Protein AF-A0A7S4LCL1-F1 (afdb_monomer_lite)

pLDDT: mean 90.49, std 12.44, range [43.03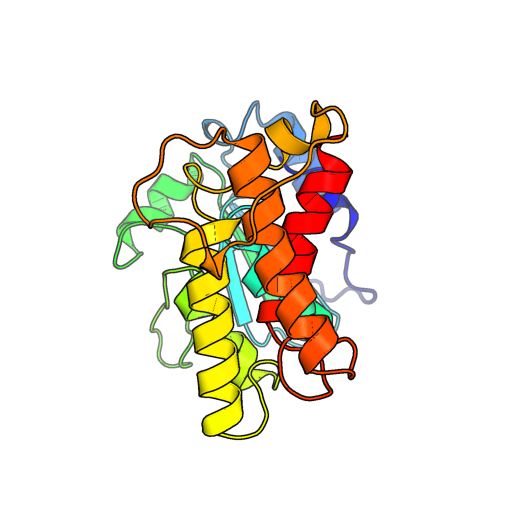, 98.81]

Sequence (231 aa):
FSRSLWSRMEPPAKRHRGNYRDPKEVQQELWAAGGLRECATRTTLKNGDGEPVFRLGYFPIRGLAELPRLVMEEAGCSYEYDVVGGKAFAEVKPTLQFGRLPVLYDYDGKGSDLVQSHAITRFIARKLGLAGQTPEEMAAVDMVYCQFQDTLQSSDQYSARTLKDASACDAPKFKEMRRVNDHSLEEKSLAALGCFEDLLARSGTGFLVGDSITYVDLALFNTLFELAEAA

Radius of gyration: 19.04 Å; chains: 1; bounding box: 51×48×50 Å

Secondary structure (DSSP, 8-state):
--HHHHHT-PPPSS---SSPPPHHHHHHHHHHSSSTTT---EEEEEESSS--SEEEEE-SSSGGGHHHHHHHHHTT--EEEEEE-TTTHHHHGGGSTTS-S-EEETTTSSS--EESHHHHHHHHHHHHT-S-SSHHHHHHHHHHHHHHHHTTT-TTT--HHHHHHPPP-----GGGS-SS----HHHHHHHHHHHHHHHHHHH-SSSSSTTS--HHHHHHHHHHHHHHHT-

Organism: NCBI:txid73025

Structure (mmCIF, N/CA/C/O backbone):
data_AF-A0A7S4LCL1-F1
#
_entry.id   AF-A0A7S4LCL1-F1
#
loop_
_atom_site.group_PDB
_atom_site.id
_atom_site.type_symbol
_atom_site.label_atom_id
_atom_site.label_alt_id
_atom_site.label_comp_id
_atom_site.label_asym_id
_atom_site.label_entity_id
_atom_site.label_seq_id
_atom_site.pdbx_PDB_ins_code
_atom_site.Cartn_x
_atom_site.Cartn_y
_atom_site.Cartn_z
_atom_site.occupancy
_atom_site.B_iso_or_equiv
_atom_site.auth_seq_id
_atom_site.auth_comp_id
_atom_site.auth_asym_id
_atom_site.auth_atom_id
_atom_site.pdbx_PDB_model_num
ATOM 1 N N . PHE A 1 1 ? -5.663 11.905 -10.345 1.00 61.75 1 PHE A N 1
ATOM 2 C CA . PHE A 1 1 ? -6.427 11.231 -9.272 1.00 61.75 1 PHE A CA 1
ATOM 3 C C . PHE A 1 1 ? -6.855 9.855 -9.764 1.00 61.75 1 PHE A C 1
ATOM 5 O O . PHE A 1 1 ? -7.144 9.735 -10.950 1.00 61.75 1 PHE A O 1
ATOM 12 N N . SER A 1 2 ? -6.836 8.822 -8.917 1.00 53.94 2 SER A N 1
ATOM 13 C CA . SER A 1 2 ? -7.154 7.449 -9.355 1.00 53.94 2 SER A CA 1
ATOM 14 C C . SER A 1 2 ? -8.663 7.254 -9.524 1.00 53.94 2 SER A C 1
ATOM 16 O O . SER A 1 2 ? -9.387 7.349 -8.540 1.00 53.94 2 SER A O 1
ATOM 18 N N . ARG A 1 3 ? -9.157 6.980 -10.740 1.00 60.97 3 ARG A N 1
ATOM 19 C CA . ARG A 1 3 ? -10.604 6.800 -10.986 1.00 60.97 3 ARG A CA 1
ATOM 20 C C . ARG A 1 3 ? -11.193 5.623 -10.199 1.00 60.97 3 ARG A C 1
ATOM 22 O O . ARG A 1 3 ? -12.265 5.776 -9.621 1.00 60.97 3 ARG A O 1
ATOM 29 N N . SER A 1 4 ? -10.474 4.504 -10.123 1.00 59.50 4 SER A N 1
ATOM 30 C CA . SER A 1 4 ? -10.912 3.292 -9.422 1.00 59.50 4 SER A CA 1
ATOM 31 C C . SER A 1 4 ? -11.019 3.484 -7.907 1.00 59.50 4 SER A C 1
ATOM 33 O O . SER A 1 4 ? -11.987 3.009 -7.316 1.00 59.50 4 SER A O 1
ATOM 35 N N . LEU A 1 5 ? -10.122 4.272 -7.294 1.00 60.16 5 LEU A N 1
ATOM 36 C CA . LEU A 1 5 ? -10.208 4.626 -5.868 1.00 60.16 5 LEU A CA 1
ATOM 37 C C . LEU A 1 5 ? -11.534 5.329 -5.550 1.00 60.16 5 LEU A C 1
ATOM 39 O O . LEU A 1 5 ? -12.270 4.916 -4.662 1.00 60.16 5 LEU A O 1
ATOM 43 N N . TRP A 1 6 ? -11.859 6.371 -6.315 1.00 63.22 6 TRP A N 1
ATOM 44 C CA . TRP A 1 6 ? -13.032 7.202 -6.044 1.00 63.22 6 TRP A CA 1
ATOM 45 C C . TRP A 1 6 ? -14.355 6.543 -6.444 1.00 63.22 6 TRP A C 1
ATOM 47 O O . TRP A 1 6 ? -15.390 6.887 -5.892 1.00 63.22 6 TRP A O 1
ATOM 57 N N . SER A 1 7 ? -14.342 5.594 -7.384 1.00 58.16 7 SER A N 1
ATOM 58 C CA . SER A 1 7 ? -15.552 4.857 -7.778 1.00 58.16 7 SER A CA 1
ATOM 59 C C . SER A 1 7 ? -16.084 3.908 -6.700 1.00 58.16 7 SER A C 1
ATOM 61 O O . SER A 1 7 ? -17.257 3.559 -6.741 1.00 58.16 7 SER A O 1
ATOM 63 N N . ARG A 1 8 ? -15.227 3.498 -5.754 1.00 60.38 8 ARG A N 1
ATOM 64 C CA . ARG A 1 8 ? -15.556 2.541 -4.686 1.00 60.38 8 ARG A CA 1
ATOM 65 C C . ARG A 1 8 ? -15.874 3.207 -3.347 1.00 60.38 8 ARG A C 1
ATOM 67 O O . ARG A 1 8 ? -16.290 2.523 -2.423 1.00 60.38 8 ARG A O 1
ATOM 74 N N . MET A 1 9 ? -15.672 4.521 -3.230 1.00 61.91 9 MET A N 1
ATOM 75 C CA . MET A 1 9 ? -16.068 5.268 -2.038 1.00 61.91 9 MET A CA 1
ATOM 76 C C . MET A 1 9 ? -17.572 5.544 -2.098 1.00 61.91 9 MET A C 1
ATOM 78 O O . MET A 1 9 ? -18.021 6.439 -2.817 1.00 61.91 9 MET A O 1
ATOM 82 N N . GLU A 1 10 ? -18.353 4.758 -1.362 1.00 51.38 10 GLU A N 1
ATOM 83 C CA . GLU A 1 10 ? -19.799 4.944 -1.252 1.00 51.38 10 GLU A CA 1
ATOM 84 C C . GLU A 1 10 ? -20.163 5.825 -0.046 1.00 51.38 10 GLU A C 1
ATOM 86 O O . GLU A 1 10 ? -19.508 5.759 0.997 1.00 51.38 10 GLU A O 1
ATOM 91 N N . PRO A 1 11 ? -21.201 6.677 -0.156 1.00 49.97 11 PRO A N 1
ATOM 92 C CA . PRO A 1 11 ? -21.729 7.382 1.003 1.00 49.97 11 PRO A CA 1
ATOM 93 C C . PRO A 1 11 ? -22.358 6.375 1.987 1.00 49.97 11 PRO A C 1
ATOM 95 O O . PRO A 1 11 ? -23.001 5.423 1.543 1.00 49.97 11 PRO A O 1
ATOM 98 N N . PRO A 1 12 ? -22.246 6.585 3.312 1.00 47.47 12 PRO A N 1
ATOM 99 C CA . PRO A 1 12 ? -22.829 5.674 4.297 1.00 47.47 12 PRO A CA 1
ATOM 100 C C . PRO A 1 12 ? -24.350 5.535 4.115 1.00 47.47 12 PRO A C 1
ATOM 102 O O . PRO A 1 12 ? -25.056 6.522 3.874 1.00 47.47 12 PRO A O 1
ATOM 105 N N . ALA A 1 13 ? -24.871 4.312 4.278 1.00 48.47 13 ALA A N 1
ATOM 106 C CA . ALA A 1 13 ? -26.264 3.955 3.965 1.00 48.47 13 ALA A CA 1
ATOM 107 C C . ALA A 1 13 ? -27.303 4.646 4.871 1.00 48.47 13 ALA A C 1
ATOM 109 O O . ALA A 1 13 ? -28.498 4.703 4.564 1.00 48.47 13 ALA A O 1
ATOM 110 N N . LYS A 1 14 ? -26.859 5.210 5.997 1.00 46.53 14 LYS A N 1
ATOM 111 C CA . LYS A 1 14 ? -27.665 6.031 6.904 1.00 46.53 14 LYS A CA 1
ATOM 112 C C . LYS A 1 14 ? -26.999 7.389 7.061 1.00 46.53 14 LYS A C 1
ATOM 114 O O . LYS A 1 14 ? -25.796 7.470 7.277 1.00 46.53 14 LYS A O 1
ATOM 119 N N . ARG A 1 15 ? -27.803 8.460 6.997 1.00 43.03 15 ARG A N 1
ATOM 120 C CA . ARG A 1 15 ? -27.408 9.853 7.278 1.00 43.03 15 ARG A CA 1
ATOM 121 C C . ARG A 1 15 ? -26.858 10.000 8.709 1.00 43.03 15 ARG A C 1
ATOM 123 O O . ARG A 1 15 ? -27.510 10.588 9.566 1.00 43.03 15 ARG A O 1
ATOM 130 N N . HIS A 1 16 ? -25.643 9.540 8.968 1.00 43.81 16 HIS A N 1
ATOM 131 C CA . HIS A 1 16 ? -24.813 10.083 10.030 1.00 43.81 16 HIS A CA 1
ATOM 132 C C . HIS A 1 16 ? -24.187 11.360 9.480 1.00 43.81 16 HIS A C 1
ATOM 134 O O . HIS A 1 16 ? -23.088 11.358 8.935 1.00 43.81 16 HIS A O 1
ATOM 140 N N . ARG A 1 17 ? -24.934 12.468 9.580 1.00 44.44 17 ARG A N 1
ATOM 141 C CA . ARG A 1 17 ? -24.386 13.817 9.392 1.00 44.44 17 ARG A CA 1
ATOM 142 C C . ARG A 1 17 ? -23.461 14.144 10.571 1.00 44.44 17 ARG A C 1
ATOM 144 O O . ARG A 1 17 ? -23.819 14.927 11.442 1.00 44.44 17 ARG A O 1
ATOM 151 N N . GLY A 1 18 ? -22.299 13.498 10.620 1.00 56.47 18 GLY A N 1
ATOM 152 C CA . GLY A 1 18 ? -21.104 14.131 11.175 1.00 56.47 18 GLY A CA 1
ATOM 153 C C . GLY A 1 18 ? -20.590 15.197 10.199 1.00 56.47 18 GLY A C 1
ATOM 154 O O . GLY A 1 18 ? -21.178 15.403 9.138 1.00 56.47 18 GLY A O 1
ATOM 155 N N . ASN A 1 19 ? -19.466 15.843 10.508 1.00 70.88 19 ASN A N 1
ATOM 156 C CA . ASN A 1 19 ? -18.810 16.823 9.624 1.00 70.88 19 ASN A CA 1
ATOM 157 C C . ASN A 1 19 ? -18.158 16.194 8.360 1.00 70.88 19 ASN A C 1
ATOM 159 O O . ASN A 1 19 ? -17.269 16.802 7.765 1.00 70.88 19 ASN A O 1
ATOM 163 N N . TYR A 1 20 ? -18.555 14.981 7.954 1.00 87.00 20 TYR A N 1
ATOM 164 C CA . TYR A 1 20 ? -18.006 14.282 6.788 1.00 87.00 20 TYR A CA 1
ATOM 165 C C . TYR A 1 20 ? -18.660 14.769 5.495 1.00 87.00 20 TYR A C 1
ATOM 167 O O . TYR A 1 20 ? -19.875 14.974 5.437 1.00 87.00 20 TYR A O 1
ATOM 175 N N . ARG A 1 21 ? -17.852 14.936 4.446 1.00 86.75 21 ARG A N 1
ATOM 176 C CA . ARG A 1 21 ? -18.326 15.344 3.116 1.00 86.75 21 ARG A CA 1
ATOM 177 C C . ARG A 1 21 ? -18.787 14.144 2.291 1.00 86.75 21 ARG A C 1
ATOM 179 O O . ARG A 1 21 ? -18.332 13.025 2.513 1.00 86.75 21 ARG A O 1
ATOM 186 N N . ASP A 1 22 ? -19.662 14.396 1.318 1.00 85.62 22 ASP A N 1
ATOM 187 C CA . ASP A 1 22 ? -20.067 13.388 0.335 1.00 85.62 22 ASP A CA 1
ATOM 188 C C . ASP A 1 22 ? -18.868 13.033 -0.574 1.00 85.62 22 ASP A C 1
ATOM 190 O O . ASP A 1 22 ? -18.301 13.934 -1.208 1.00 85.62 22 ASP A O 1
ATOM 194 N N . PRO A 1 23 ? -18.472 11.747 -0.684 1.00 87.50 23 PRO A N 1
ATOM 195 C CA . PRO A 1 23 ? -17.379 11.325 -1.558 1.00 87.50 23 PRO A CA 1
ATOM 196 C C . PRO A 1 23 ? -17.525 11.772 -3.020 1.00 87.50 23 PRO A C 1
ATOM 198 O O . PRO A 1 23 ? -16.517 12.064 -3.665 1.00 87.50 23 PRO A O 1
ATOM 201 N N . LYS A 1 24 ? -18.752 11.883 -3.550 1.00 86.69 24 LYS A N 1
ATOM 202 C CA . LYS A 1 24 ? -18.999 12.333 -4.933 1.00 86.69 24 LYS A CA 1
ATOM 203 C C . LYS A 1 24 ? -18.696 13.815 -5.119 1.00 86.69 24 LYS A C 1
ATOM 205 O O . LYS A 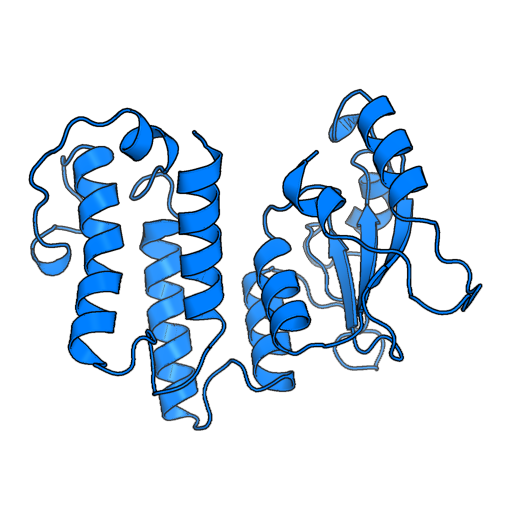1 24 ? -18.138 14.199 -6.145 1.00 86.69 24 LYS A O 1
ATOM 210 N N . GLU A 1 25 ? -19.021 14.645 -4.132 1.00 89.44 25 GLU A N 1
ATOM 211 C CA . GLU A 1 25 ? -18.678 16.072 -4.156 1.00 89.44 25 GLU A CA 1
ATOM 212 C C . GLU A 1 25 ? -17.161 16.263 -4.083 1.00 89.44 25 GLU A C 1
ATOM 214 O O . GLU A 1 25 ? -16.587 17.040 -4.849 1.00 89.44 25 GLU A O 1
ATOM 219 N N . VAL A 1 26 ? -16.495 15.509 -3.203 1.00 90.50 26 VAL A N 1
ATOM 220 C CA . VAL A 1 26 ? -15.032 15.540 -3.075 1.00 90.50 26 VAL A CA 1
ATOM 221 C C . VAL A 1 26 ? -14.373 15.064 -4.370 1.00 90.50 26 VAL A C 1
ATOM 223 O O . VAL A 1 26 ? -13.446 15.706 -4.854 1.00 90.50 26 VAL A O 1
ATOM 226 N N . GLN A 1 27 ? -14.879 14.003 -4.998 1.00 89.19 27 GLN A N 1
ATOM 227 C CA . GLN A 1 27 ? -14.388 13.517 -6.290 1.00 89.19 27 GLN A CA 1
ATOM 228 C C . GLN A 1 27 ? -14.464 14.592 -7.389 1.00 89.19 27 GLN A C 1
ATOM 230 O O . GLN A 1 27 ? -13.494 14.778 -8.129 1.00 89.19 27 GLN A O 1
ATOM 235 N N . GLN A 1 28 ? -15.588 15.306 -7.499 1.00 88.94 28 GLN A N 1
ATOM 236 C CA . GLN A 1 28 ? -15.756 16.385 -8.480 1.00 88.94 28 GLN A CA 1
ATOM 237 C C . GLN A 1 28 ? -14.770 17.532 -8.239 1.00 88.94 28 GLN A C 1
ATOM 239 O O . GLN A 1 28 ? -14.132 18.001 -9.184 1.00 88.94 28 GLN A O 1
ATOM 244 N N . GLU A 1 29 ? -14.599 17.945 -6.981 1.00 90.44 29 GLU A N 1
ATOM 245 C CA . GLU A 1 29 ? -13.627 18.972 -6.594 1.00 90.44 29 GLU A CA 1
ATOM 246 C C . GLU A 1 29 ? -12.201 18.561 -6.972 1.00 90.44 29 GLU A C 1
ATOM 248 O O . GLU A 1 29 ? -11.458 19.340 -7.571 1.00 90.44 29 GLU A O 1
ATOM 253 N N . LEU A 1 30 ? -11.837 17.309 -6.694 1.00 90.50 30 LEU A N 1
ATOM 254 C CA . LEU A 1 30 ? -10.528 16.777 -7.045 1.00 90.50 30 LEU A CA 1
ATOM 255 C C . LEU A 1 30 ? -10.320 16.769 -8.557 1.00 90.50 30 LEU A C 1
ATOM 257 O O . LEU A 1 30 ? -9.287 17.232 -9.027 1.00 90.50 30 LEU A O 1
ATOM 261 N N . TRP A 1 31 ? -11.288 16.318 -9.355 1.00 88.06 31 TRP A N 1
ATOM 262 C CA . TRP A 1 31 ? -11.156 16.359 -10.816 1.00 88.06 31 TRP A CA 1
ATOM 263 C C . TRP A 1 31 ? -11.046 17.775 -11.385 1.00 88.06 31 TRP A C 1
ATOM 265 O O . TRP A 1 31 ? -10.383 17.956 -12.406 1.00 88.06 31 TRP A O 1
ATOM 275 N N . ALA A 1 32 ? -11.613 18.773 -10.710 1.00 91.38 32 ALA A N 1
ATOM 276 C CA . ALA A 1 32 ? -11.469 20.177 -11.081 1.00 91.38 32 ALA A CA 1
ATOM 277 C C . ALA A 1 32 ? -10.126 20.801 -10.646 1.00 91.38 32 ALA A C 1
ATOM 279 O O . ALA A 1 32 ? -9.757 21.861 -11.146 1.00 91.38 32 ALA A O 1
ATOM 280 N N . ALA A 1 33 ? -9.366 20.159 -9.752 1.00 87.31 33 ALA A N 1
ATOM 281 C CA . ALA A 1 33 ? -8.210 20.759 -9.082 1.00 87.31 33 ALA A CA 1
ATOM 282 C C . ALA A 1 33 ? -6.960 20.980 -9.959 1.00 87.31 33 ALA A C 1
ATOM 284 O O . ALA A 1 33 ? -5.945 21.441 -9.448 1.00 87.31 33 ALA A O 1
ATOM 285 N N . GLY A 1 34 ? -6.982 20.642 -11.252 1.00 86.56 34 GLY A N 1
ATOM 286 C CA . GLY A 1 34 ? -5.847 20.840 -12.170 1.00 86.56 34 GLY A CA 1
ATOM 287 C C . GLY A 1 34 ? -4.648 19.903 -11.953 1.00 86.56 34 GLY A C 1
ATOM 288 O O . GLY A 1 34 ? -3.736 19.891 -12.773 1.00 86.56 34 GLY A O 1
ATOM 289 N N . GLY A 1 35 ? -4.655 19.083 -10.897 1.00 90.06 35 GLY A N 1
ATOM 290 C CA . GLY A 1 35 ? -3.589 18.135 -10.578 1.00 90.06 35 GLY A CA 1
ATOM 291 C C . GLY A 1 35 ? -3.409 17.937 -9.074 1.00 90.06 35 GLY A C 1
ATOM 292 O O . GLY A 1 35 ? -4.013 18.626 -8.253 1.00 90.06 35 GLY A O 1
ATOM 293 N N . LEU A 1 36 ? -2.579 16.961 -8.686 1.00 90.50 36 LEU A N 1
ATOM 294 C CA . LEU A 1 36 ? -2.320 16.687 -7.268 1.00 90.50 36 LEU A CA 1
ATOM 295 C C . LEU A 1 36 ? -1.611 17.862 -6.580 1.00 90.50 36 LEU A C 1
ATOM 297 O O . LEU A 1 36 ? -1.926 18.157 -5.430 1.00 90.50 36 LEU A O 1
ATOM 301 N N . ARG A 1 37 ? -0.663 18.520 -7.259 1.00 91.25 37 ARG A N 1
ATOM 302 C CA . ARG A 1 37 ? 0.152 19.602 -6.677 1.00 91.25 37 ARG A CA 1
ATOM 303 C C . ARG A 1 37 ? -0.675 20.863 -6.430 1.00 91.25 37 ARG A C 1
ATOM 305 O O . ARG A 1 37 ? -0.409 21.605 -5.492 1.00 91.25 37 ARG A O 1
ATOM 312 N N . GLU A 1 38 ? -1.685 21.079 -7.257 1.00 93.69 38 GLU A N 1
ATOM 313 C CA . GLU A 1 38 ? -2.547 22.254 -7.284 1.00 93.69 38 GLU A CA 1
ATOM 314 C C . GLU A 1 38 ? -3.744 22.113 -6.332 1.00 93.69 38 GLU A C 1
ATOM 316 O O . GLU A 1 38 ? -4.311 23.119 -5.896 1.00 93.69 38 GLU A O 1
ATOM 321 N N . CYS A 1 39 ? -4.078 20.871 -5.970 1.00 93.44 39 CYS A N 1
ATOM 322 C CA . CYS A 1 39 ? -5.188 20.495 -5.107 1.00 93.44 39 CYS A CA 1
ATOM 323 C C . CYS A 1 39 ? -5.072 21.078 -3.694 1.00 93.44 39 CYS A C 1
ATOM 325 O O . CYS A 1 39 ? -4.183 20.709 -2.924 1.00 93.44 39 CYS A O 1
ATOM 327 N N . ALA A 1 40 ? -6.016 21.951 -3.339 1.00 94.56 40 ALA A N 1
ATOM 328 C CA . ALA A 1 40 ? -6.154 22.533 -2.003 1.00 94.56 40 ALA A CA 1
ATOM 329 C C . ALA A 1 40 ? -7.119 21.764 -1.090 1.00 94.56 40 ALA A C 1
ATOM 331 O O . ALA A 1 40 ? -7.204 22.078 0.093 1.00 94.56 40 ALA A O 1
ATOM 332 N N . THR A 1 41 ? -7.826 20.762 -1.619 1.00 93.94 41 THR A N 1
ATOM 333 C CA . THR A 1 41 ? -8.798 19.966 -0.867 1.00 93.94 41 THR A CA 1
ATOM 334 C C . THR A 1 41 ? -8.162 19.355 0.376 1.00 93.94 41 THR A C 1
ATOM 336 O O . THR A 1 41 ? -7.151 18.658 0.282 1.00 93.94 41 THR A O 1
ATOM 339 N N . ARG A 1 42 ? -8.779 19.591 1.533 1.00 94.12 42 ARG A N 1
ATOM 340 C CA . ARG A 1 42 ? -8.498 18.889 2.785 1.00 94.12 42 ARG A CA 1
ATOM 341 C C . ARG A 1 42 ? -9.818 18.500 3.422 1.00 94.12 42 ARG A C 1
ATOM 343 O O . ARG A 1 42 ? -10.631 19.374 3.718 1.00 94.12 42 ARG A O 1
ATOM 350 N N . THR A 1 43 ? -10.072 17.208 3.579 1.00 94.75 43 THR A N 1
ATOM 351 C CA . THR A 1 43 ? -11.341 16.746 4.146 1.00 94.75 43 THR A CA 1
ATOM 352 C C . THR A 1 43 ? -11.258 15.314 4.641 1.00 94.75 43 THR A C 1
ATOM 354 O O . THR A 1 43 ? -10.511 14.512 4.092 1.00 94.75 43 THR A O 1
ATOM 357 N N . THR A 1 44 ? -12.072 14.989 5.639 1.00 94.06 44 THR A N 1
ATOM 358 C CA . THR A 1 44 ? -12.215 13.628 6.141 1.00 94.06 44 THR A CA 1
ATOM 359 C C . THR A 1 44 ? -13.445 12.971 5.526 1.00 94.06 44 THR A C 1
ATOM 361 O O . THR A 1 44 ? -14.552 13.514 5.582 1.00 94.06 44 THR A O 1
ATOM 364 N N . LEU A 1 45 ? -13.248 11.781 4.973 1.00 93.56 45 LEU A N 1
ATOM 365 C CA . LEU A 1 45 ? -14.305 10.876 4.537 1.00 93.56 45 LEU A CA 1
ATOM 366 C C . LEU A 1 45 ? -14.482 9.767 5.571 1.00 93.56 45 LEU A C 1
ATOM 368 O O . LEU A 1 45 ? -13.503 9.318 6.161 1.00 93.56 45 LEU A O 1
ATOM 372 N N . LYS A 1 46 ? -15.713 9.295 5.759 1.00 93.19 46 LYS A N 1
ATOM 373 C CA . LYS A 1 46 ? -15.997 8.075 6.520 1.00 93.19 46 LYS A CA 1
ATOM 374 C C . LYS A 1 46 ? -16.196 6.921 5.538 1.00 93.19 46 LYS A C 1
ATOM 376 O O . LYS A 1 46 ? -16.970 7.070 4.598 1.00 93.19 46 LYS A O 1
ATOM 381 N N . ASN A 1 47 ? -15.527 5.798 5.778 1.00 91.06 47 ASN A N 1
ATOM 382 C CA . ASN A 1 47 ? -15.694 4.553 5.030 1.00 91.06 47 ASN A CA 1
ATOM 383 C C . ASN A 1 47 ? -16.242 3.477 5.977 1.00 91.06 47 ASN A C 1
ATOM 385 O O . ASN A 1 47 ? -15.761 3.341 7.106 1.00 91.06 47 ASN A O 1
ATOM 389 N N . GLY A 1 48 ? -17.254 2.738 5.522 1.00 89.12 48 GLY A N 1
ATOM 390 C CA . GLY A 1 48 ? -18.004 1.778 6.335 1.00 89.12 48 GLY A CA 1
ATOM 391 C C . GLY A 1 48 ? -19.134 2.404 7.168 1.00 89.12 48 GLY A C 1
ATOM 392 O O . GLY A 1 48 ? -19.219 3.621 7.353 1.00 89.12 48 GLY A O 1
ATOM 393 N N . ASP A 1 49 ? -20.028 1.550 7.670 1.00 86.94 49 ASP A N 1
ATOM 394 C CA . ASP A 1 49 ? -21.237 1.974 8.390 1.00 86.94 49 ASP A CA 1
ATOM 395 C C . ASP A 1 49 ? -21.034 2.132 9.910 1.00 86.94 49 ASP A C 1
ATOM 397 O O . ASP A 1 49 ? -21.767 2.888 10.555 1.00 86.94 49 ASP A O 1
ATOM 401 N N . GLY A 1 50 ? -20.041 1.451 10.490 1.00 90.62 50 GLY A N 1
ATOM 402 C CA . GLY A 1 50 ? -19.757 1.433 11.930 1.00 90.62 50 GLY A CA 1
ATOM 403 C C . GLY A 1 50 ? -19.015 2.672 12.438 1.00 90.62 50 GLY A C 1
ATOM 404 O O . GLY A 1 50 ? -18.739 3.606 11.684 1.00 90.62 50 GLY A O 1
ATOM 405 N N . GLU A 1 51 ? -18.692 2.702 13.732 1.00 91.62 51 GLU A N 1
ATOM 406 C CA . GLU A 1 51 ? -17.810 3.740 14.280 1.00 91.62 51 GLU A CA 1
ATOM 407 C C . GLU A 1 51 ? -16.383 3.567 13.733 1.00 91.62 51 GLU A C 1
ATOM 409 O O . GLU A 1 51 ? -15.890 2.434 13.696 1.00 91.62 51 GLU A O 1
ATOM 414 N N . PRO A 1 52 ? -15.716 4.646 13.281 1.00 93.81 52 PRO A N 1
ATOM 415 C CA . PRO A 1 52 ? -14.358 4.547 12.765 1.00 93.81 52 PRO A CA 1
ATOM 416 C C . PRO A 1 52 ? -13.375 4.025 13.817 1.00 93.81 52 PRO A C 1
ATOM 418 O O . PRO A 1 52 ? -13.223 4.611 14.886 1.00 93.81 52 PRO A O 1
ATOM 421 N N . VAL A 1 53 ? -12.674 2.939 13.492 1.00 96.31 53 VAL A N 1
ATOM 422 C CA . VAL A 1 53 ? -11.623 2.351 14.342 1.00 96.31 53 VAL A CA 1
ATOM 423 C C . VAL A 1 53 ? -10.272 3.017 14.087 1.00 96.31 53 VAL A C 1
ATOM 425 O O . VAL A 1 53 ? -9.453 3.150 14.991 1.00 96.31 53 VAL A O 1
ATOM 428 N N . PHE A 1 54 ? -10.038 3.439 12.845 1.00 97.75 54 PHE A N 1
ATOM 429 C CA . PHE A 1 54 ? -8.784 4.029 12.390 1.00 97.75 54 PHE A CA 1
ATOM 430 C C . PHE A 1 54 ? -9.036 5.336 11.647 1.00 97.75 54 PHE A C 1
ATOM 432 O O . PHE A 1 54 ? -10.090 5.515 11.037 1.00 97.75 54 PHE A O 1
ATOM 439 N N . ARG A 1 55 ? -8.029 6.214 11.623 1.00 97.75 55 ARG A N 1
ATOM 440 C CA . ARG A 1 55 ? -7.995 7.388 10.748 1.00 97.75 55 ARG A CA 1
ATOM 441 C C . ARG A 1 55 ? -6.710 7.388 9.926 1.00 97.75 55 ARG A C 1
ATOM 443 O O . ARG A 1 55 ? -5.619 7.559 10.464 1.00 97.75 55 ARG A O 1
ATOM 450 N N . LEU A 1 56 ? -6.839 7.206 8.616 1.00 98.56 56 LEU A N 1
ATOM 451 C CA . LEU A 1 56 ? -5.732 7.114 7.664 1.00 98.56 56 LEU A CA 1
ATOM 452 C C . LEU A 1 56 ? -5.645 8.398 6.831 1.00 98.56 56 LEU A C 1
ATOM 454 O O . LEU A 1 56 ? -6.607 8.769 6.169 1.00 98.56 56 LEU A O 1
ATOM 458 N N . GLY A 1 57 ? -4.497 9.069 6.837 1.00 98.12 57 GLY A N 1
ATOM 459 C CA . GLY A 1 57 ? -4.236 10.260 6.031 1.00 98.12 57 GLY A CA 1
ATOM 460 C C . GLY A 1 57 ? -3.335 9.982 4.837 1.00 98.12 57 GLY A C 1
ATOM 461 O O . GLY A 1 57 ? -2.249 9.407 4.985 1.00 98.12 57 GLY A O 1
ATOM 462 N N . TYR A 1 58 ? -3.750 10.427 3.650 1.00 98.19 58 TYR A N 1
ATOM 463 C CA . TYR A 1 58 ? -2.928 10.355 2.441 1.00 98.19 58 TYR A CA 1
ATOM 464 C C . TYR A 1 58 ? -3.382 11.337 1.356 1.00 98.19 58 TYR A C 1
ATOM 466 O O . TYR A 1 58 ? -4.398 12.023 1.459 1.00 98.19 58 TYR A O 1
ATOM 474 N N . PHE A 1 59 ? -2.609 11.389 0.274 1.00 96.62 59 PHE A N 1
ATOM 475 C CA . PHE A 1 59 ? -2.999 12.083 -0.943 1.00 96.62 59 PHE A CA 1
ATOM 476 C C . PHE A 1 59 ? -4.258 11.450 -1.580 1.00 96.62 59 PHE A C 1
ATOM 478 O O . PHE A 1 59 ? -4.497 10.253 -1.415 1.00 96.62 59 PHE A O 1
ATOM 485 N N . PRO A 1 60 ? -5.036 12.203 -2.384 1.00 93.50 60 PRO A N 1
ATOM 486 C CA . PRO A 1 60 ? -6.187 11.708 -3.166 1.00 93.50 60 PRO A CA 1
ATOM 487 C C . PRO A 1 60 ? -5.810 10.787 -4.359 1.00 93.50 60 PRO A C 1
ATOM 489 O O . PRO A 1 60 ? -6.353 10.875 -5.468 1.00 93.50 60 PRO A O 1
ATOM 492 N N . ILE A 1 61 ? -4.845 9.895 -4.159 1.00 91.44 61 ILE A N 1
ATOM 493 C CA . ILE A 1 61 ? -4.372 8.869 -5.098 1.00 91.44 61 ILE A CA 1
ATOM 494 C C . ILE A 1 61 ? -4.307 7.525 -4.355 1.00 91.44 61 ILE A C 1
ATOM 496 O O . ILE A 1 61 ? -4.300 7.525 -3.132 1.00 91.44 61 ILE A O 1
ATOM 500 N N . ARG A 1 62 ? -4.224 6.397 -5.077 1.00 86.50 62 ARG A N 1
ATOM 501 C CA . ARG A 1 62 ? -4.029 5.066 -4.464 1.00 86.50 62 ARG A CA 1
ATOM 502 C C . ARG A 1 62 ? -2.695 5.007 -3.717 1.00 86.50 62 ARG A C 1
ATOM 504 O O . ARG A 1 62 ? -2.644 5.094 -2.494 1.00 86.50 62 ARG A O 1
ATOM 511 N N . GLY A 1 63 ? -1.605 4.981 -4.488 1.00 91.75 63 GLY A N 1
ATOM 512 C CA . GLY A 1 63 ? -0.236 5.065 -3.990 1.00 91.75 63 GLY A CA 1
ATOM 513 C C . GLY A 1 63 ? 0.019 4.169 -2.777 1.00 91.75 63 GLY A C 1
ATOM 514 O O . GLY A 1 63 ? -0.465 3.046 -2.690 1.00 91.75 63 GLY A O 1
ATOM 515 N N . LEU A 1 64 ? 0.774 4.692 -1.814 1.00 95.75 64 LEU A N 1
ATOM 516 C CA . LEU A 1 64 ? 1.237 3.925 -0.657 1.00 95.75 64 LEU A CA 1
ATOM 517 C C . LEU A 1 64 ? 0.160 3.672 0.413 1.00 95.75 64 LEU A C 1
ATOM 519 O O . LEU A 1 64 ? 0.409 2.889 1.327 1.00 95.75 64 LEU A O 1
ATOM 523 N N . ALA A 1 65 ? -1.000 4.332 0.342 1.00 96.50 65 ALA A N 1
ATOM 524 C CA . ALA A 1 65 ? -2.094 4.129 1.295 1.00 96.50 65 ALA A CA 1
ATOM 525 C C . ALA A 1 65 ? -3.075 3.032 0.870 1.00 96.50 65 ALA A C 1
ATOM 527 O O . ALA A 1 65 ? -3.889 2.609 1.688 1.00 96.50 65 ALA A O 1
ATOM 528 N N . GLU A 1 66 ? -2.985 2.550 -0.373 1.00 95.75 66 GLU A N 1
ATOM 529 C CA . GLU A 1 66 ? -3.951 1.589 -0.902 1.00 95.75 66 GLU A CA 1
ATOM 530 C C . GLU A 1 66 ? -3.897 0.248 -0.172 1.00 95.75 66 GLU A C 1
ATOM 532 O O . GLU A 1 66 ? -4.940 -0.292 0.169 1.00 95.75 66 GLU A O 1
ATOM 537 N N . LEU A 1 67 ? -2.708 -0.262 0.156 1.00 97.88 67 LEU A N 1
ATOM 538 C CA . LEU A 1 67 ? -2.605 -1.525 0.885 1.00 97.88 67 LEU A CA 1
ATOM 539 C C . LEU A 1 67 ? -3.183 -1.446 2.316 1.00 97.88 67 LEU A C 1
ATOM 541 O O . LEU A 1 67 ? -4.030 -2.276 2.637 1.00 97.88 67 LEU A O 1
ATOM 545 N N . PRO A 1 68 ? -2.834 -0.452 3.163 1.00 98.19 68 PRO A N 1
ATOM 546 C CA . PRO A 1 68 ? -3.541 -0.224 4.426 1.00 98.19 68 PRO A CA 1
ATOM 547 C C . PRO A 1 68 ? -5.063 -0.136 4.272 1.00 98.19 68 PRO A C 1
ATOM 549 O O . PRO A 1 68 ? -5.792 -0.664 5.108 1.00 98.19 68 PRO A O 1
ATOM 552 N N . ARG A 1 69 ? -5.535 0.517 3.201 1.00 97.69 69 ARG A N 1
ATOM 553 C CA . ARG A 1 69 ? -6.959 0.630 2.884 1.00 97.69 69 ARG A CA 1
ATOM 554 C C . ARG A 1 69 ? -7.566 -0.741 2.602 1.00 97.69 69 ARG A C 1
ATOM 556 O O . ARG A 1 69 ? -8.513 -1.111 3.277 1.00 97.69 69 ARG A O 1
ATOM 563 N N . LEU A 1 70 ? -6.983 -1.518 1.688 1.00 97.81 70 LEU A N 1
ATOM 564 C CA . LEU A 1 70 ? -7.447 -2.866 1.343 1.00 97.81 70 LEU A CA 1
ATOM 565 C C . LEU A 1 70 ? -7.523 -3.784 2.567 1.00 97.81 70 LEU A C 1
ATOM 567 O O . LEU A 1 70 ? -8.479 -4.535 2.681 1.00 97.81 70 LEU A O 1
ATOM 571 N N . VAL A 1 71 ? -6.571 -3.691 3.502 1.00 98.69 71 VAL A N 1
ATOM 572 C CA . VAL A 1 71 ? -6.621 -4.469 4.754 1.00 98.69 71 VAL A CA 1
ATOM 573 C C . VAL A 1 71 ? -7.846 -4.102 5.599 1.00 98.69 71 VAL A C 1
ATOM 575 O O . VAL A 1 71 ? -8.484 -4.990 6.158 1.00 98.69 71 VAL A O 1
ATOM 578 N N . MET A 1 72 ? -8.189 -2.813 5.706 1.00 98.25 72 MET A N 1
ATOM 579 C CA . MET A 1 72 ? -9.389 -2.383 6.438 1.00 98.25 72 MET A CA 1
ATOM 580 C C . MET A 1 72 ? -10.676 -2.781 5.710 1.00 98.25 72 MET A C 1
ATOM 582 O O . MET A 1 72 ? -11.607 -3.246 6.359 1.00 98.25 72 MET A O 1
ATOM 586 N N . GLU A 1 73 ? -10.715 -2.633 4.385 1.00 96.81 73 GLU A N 1
ATOM 587 C CA . GLU A 1 73 ? -11.872 -2.995 3.554 1.00 96.81 73 GLU A CA 1
ATOM 588 C C . GLU A 1 73 ? -12.158 -4.500 3.605 1.00 96.81 73 GLU A C 1
ATOM 590 O O . GLU A 1 73 ? -13.295 -4.894 3.846 1.00 96.81 73 GLU A O 1
ATOM 595 N N . GLU A 1 74 ? -11.128 -5.340 3.454 1.00 97.50 74 GLU A N 1
ATOM 596 C CA . GLU A 1 74 ? -11.251 -6.802 3.535 1.00 97.50 74 GLU A CA 1
ATOM 597 C C . GLU A 1 74 ? -11.776 -7.248 4.906 1.00 97.50 74 GLU A C 1
ATOM 599 O O . GLU A 1 74 ? -12.609 -8.143 5.011 1.00 97.50 74 GLU A O 1
ATOM 604 N N . ALA A 1 75 ? -11.341 -6.576 5.972 1.00 96.88 75 ALA A N 1
ATOM 605 C CA . ALA A 1 75 ? -11.810 -6.839 7.327 1.00 96.88 75 ALA A CA 1
ATOM 606 C C . ALA A 1 75 ? -13.208 -6.262 7.631 1.00 96.88 75 ALA A C 1
ATOM 608 O O . ALA A 1 75 ? -13.698 -6.423 8.751 1.00 96.88 75 ALA A O 1
ATOM 609 N N . GLY A 1 76 ? -13.826 -5.516 6.705 1.00 95.94 76 GLY A N 1
ATOM 610 C CA . GLY A 1 76 ? -15.056 -4.756 6.963 1.00 95.94 76 GLY A CA 1
ATOM 611 C C . GLY A 1 76 ? -14.898 -3.682 8.051 1.00 95.94 76 GLY A C 1
ATOM 612 O O . GLY A 1 76 ? -15.874 -3.278 8.689 1.00 95.94 76 GLY A O 1
ATOM 613 N N . CYS A 1 77 ? -13.669 -3.234 8.310 1.00 96.06 77 CYS A N 1
ATOM 614 C CA . CYS A 1 77 ? -13.350 -2.269 9.353 1.00 96.06 77 CYS A CA 1
ATOM 615 C C . CYS A 1 77 ? -13.763 -0.864 8.910 1.00 96.06 77 CYS A C 1
ATOM 617 O O . CYS A 1 77 ? -13.262 -0.351 7.916 1.00 96.06 77 CYS A O 1
ATOM 619 N N . SER A 1 78 ? -14.629 -0.201 9.680 1.00 96.12 78 SER A N 1
ATOM 620 C CA . SER A 1 78 ? -14.967 1.204 9.422 1.00 96.12 78 SER A CA 1
ATOM 621 C C . SER A 1 78 ? -13.802 2.120 9.805 1.00 96.12 78 SER A C 1
ATOM 623 O O . SER A 1 78 ? -13.163 1.921 10.842 1.00 96.12 78 SER A O 1
ATOM 625 N N . TYR A 1 79 ? -13.506 3.123 8.979 1.00 96.50 79 TYR A N 1
ATOM 626 C CA . TYR A 1 79 ? -12.367 4.022 9.176 1.00 96.50 79 TYR A CA 1
ATOM 627 C C . TYR A 1 79 ? -12.606 5.411 8.569 1.00 96.50 79 TYR A C 1
ATOM 629 O O . TYR A 1 79 ? -13.399 5.601 7.645 1.00 96.50 79 TYR A O 1
ATOM 637 N N . GLU A 1 80 ? -11.888 6.402 9.081 1.00 96.44 80 GLU A N 1
ATOM 638 C CA . GLU A 1 80 ? -11.805 7.737 8.502 1.00 96.44 80 GLU A CA 1
ATOM 639 C C . GLU A 1 80 ? -10.640 7.829 7.512 1.00 96.44 80 GLU A C 1
ATOM 641 O O . GLU A 1 80 ? -9.533 7.365 7.787 1.00 96.44 80 GLU A O 1
ATOM 646 N N . TYR A 1 81 ? -10.860 8.484 6.375 1.00 96.50 81 TYR A N 1
ATOM 647 C CA . TYR A 1 81 ? -9.825 8.794 5.396 1.00 96.50 81 TYR A CA 1
ATOM 648 C C . TYR A 1 81 ? -9.636 10.308 5.291 1.00 96.50 81 TYR A C 1
ATOM 650 O O . TYR A 1 81 ? -10.507 11.011 4.778 1.00 96.50 81 TYR A O 1
ATOM 658 N N . ASP A 1 82 ? -8.508 10.813 5.786 1.00 96.06 82 ASP A N 1
ATOM 659 C CA . ASP A 1 82 ? -8.118 12.220 5.671 1.00 96.06 82 ASP A CA 1
ATOM 660 C C . ASP A 1 82 ? -7.469 12.452 4.300 1.00 96.06 82 ASP A C 1
ATOM 662 O O . ASP A 1 82 ? -6.334 12.045 4.028 1.00 96.06 82 ASP A O 1
ATOM 666 N N . VAL A 1 83 ? -8.236 13.069 3.406 1.00 96.19 83 VAL A N 1
ATOM 667 C CA . VAL A 1 83 ? -7.830 13.427 2.052 1.00 96.19 83 VAL A CA 1
ATOM 668 C C . VAL A 1 83 ? -6.991 14.692 2.124 1.00 96.19 83 VAL A C 1
ATOM 670 O O . VAL A 1 83 ? -7.515 15.780 2.361 1.00 96.19 83 VAL A O 1
ATOM 673 N N . VAL A 1 84 ? -5.694 14.568 1.851 1.00 96.94 84 VAL A N 1
ATOM 674 C CA . VAL A 1 84 ? -4.742 15.682 1.901 1.00 96.94 84 VAL A CA 1
ATOM 675 C C . VAL A 1 84 ? -4.313 16.065 0.485 1.00 96.94 84 VAL A C 1
ATOM 677 O O . VAL A 1 84 ? -3.511 15.381 -0.144 1.00 96.94 84 VAL A O 1
ATOM 680 N N . GLY A 1 85 ? -4.833 17.169 -0.047 1.00 96.50 85 GLY A N 1
ATOM 681 C CA . GLY A 1 85 ? -4.394 17.746 -1.321 1.00 96.50 85 GLY A CA 1
ATOM 682 C C . GLY A 1 85 ? -2.945 18.246 -1.283 1.00 96.50 85 GLY A C 1
ATOM 683 O O . GLY A 1 85 ? -2.398 18.531 -0.218 1.00 96.50 85 GLY A O 1
ATOM 684 N N . GLY A 1 86 ? -2.299 18.387 -2.445 1.00 95.56 86 GLY A N 1
ATOM 685 C CA . GLY A 1 86 ? -0.888 18.784 -2.522 1.00 95.56 86 GLY A CA 1
ATOM 686 C C . GLY A 1 86 ? -0.571 20.150 -1.909 1.00 95.56 86 GLY A C 1
ATOM 687 O O . GLY A 1 86 ? 0.474 20.283 -1.276 1.00 95.56 86 GLY A O 1
ATOM 688 N N . LYS A 1 87 ? -1.467 21.143 -2.018 1.00 95.81 87 LYS A N 1
ATOM 689 C CA . LYS A 1 87 ? -1.303 22.433 -1.320 1.00 95.81 87 LYS A CA 1
ATOM 690 C C . LYS A 1 87 ? -1.557 22.298 0.180 1.00 95.81 87 LYS A C 1
ATOM 692 O O . LYS A 1 87 ? -0.779 22.818 0.973 1.00 95.81 87 LYS A O 1
ATOM 697 N N . ALA A 1 88 ? -2.598 21.555 0.562 1.00 95.62 88 ALA A N 1
ATOM 698 C CA . ALA A 1 88 ? -2.939 21.305 1.963 1.00 95.62 88 ALA A CA 1
ATOM 699 C C . ALA A 1 88 ? -1.840 20.529 2.712 1.00 95.62 88 ALA A C 1
ATOM 701 O O . ALA A 1 88 ? -1.674 20.677 3.921 1.00 95.62 88 ALA A O 1
ATOM 702 N N . PHE A 1 89 ? -1.032 19.740 1.998 1.00 97.31 89 PHE A N 1
ATOM 703 C CA . PHE A 1 89 ? 0.091 19.019 2.588 1.00 97.31 89 PHE A CA 1
ATOM 704 C C . PHE A 1 89 ? 1.131 19.941 3.236 1.00 97.31 89 PHE A C 1
ATOM 706 O O . PHE A 1 89 ? 1.809 19.506 4.162 1.00 97.31 89 PHE A O 1
ATOM 713 N N . ALA A 1 90 ? 1.243 21.210 2.824 1.00 97.12 90 ALA A N 1
ATOM 714 C CA . ALA A 1 90 ? 2.139 22.167 3.476 1.00 97.12 90 ALA A CA 1
ATOM 715 C C . ALA A 1 90 ? 1.817 22.360 4.973 1.00 97.12 90 ALA A C 1
ATOM 717 O O . ALA A 1 90 ? 2.735 22.568 5.763 1.00 97.12 90 ALA A O 1
ATOM 718 N N . GLU A 1 91 ? 0.545 22.232 5.364 1.00 96.00 91 GLU A N 1
ATOM 719 C CA . GLU A 1 91 ? 0.090 22.332 6.757 1.00 96.00 91 GLU A CA 1
ATOM 720 C C . GLU A 1 91 ? 0.304 21.031 7.539 1.00 96.00 91 GLU A C 1
ATOM 722 O O . GLU A 1 91 ? 0.605 21.062 8.727 1.00 96.00 91 GLU A O 1
ATOM 727 N N . VAL A 1 92 ? 0.152 19.883 6.872 1.00 96.19 92 VAL A N 1
ATOM 728 C CA . VAL A 1 92 ? 0.258 18.554 7.499 1.00 96.19 92 VAL A CA 1
ATOM 729 C C . VAL A 1 92 ? 1.715 18.120 7.640 1.00 96.19 92 VAL A C 1
ATOM 731 O O . VAL A 1 92 ? 2.115 17.572 8.657 1.00 96.19 92 VAL A O 1
ATOM 734 N N . LYS A 1 93 ? 2.555 18.388 6.639 1.00 97.56 93 LYS A N 1
ATOM 735 C CA . LYS A 1 93 ? 3.963 17.975 6.614 1.00 97.56 93 LYS A CA 1
ATOM 736 C C . LYS A 1 93 ? 4.749 18.278 7.904 1.00 97.56 93 LYS A C 1
ATOM 738 O O . LYS A 1 93 ? 5.437 17.363 8.350 1.00 97.56 93 LYS A O 1
ATOM 743 N N . PRO A 1 94 ? 4.700 19.487 8.503 1.00 97.81 94 PRO A N 1
ATOM 744 C CA . PRO A 1 94 ? 5.467 19.781 9.715 1.00 97.81 94 PRO A CA 1
ATOM 745 C C . PRO A 1 94 ? 4.980 19.026 10.959 1.00 97.81 94 PRO A C 1
ATOM 747 O O . PRO A 1 94 ? 5.723 18.963 11.933 1.00 97.81 94 PRO A O 1
ATOM 750 N N . THR A 1 95 ? 3.772 18.451 10.947 1.00 95.88 95 THR A N 1
ATOM 751 C CA . THR A 1 95 ? 3.243 17.673 12.080 1.00 95.88 95 THR A CA 1
ATOM 752 C C . THR A 1 95 ? 3.684 16.210 12.043 1.00 95.88 95 THR A C 1
ATOM 754 O O . THR A 1 95 ? 3.566 15.511 13.041 1.00 95.88 95 THR A O 1
ATOM 757 N N . LEU A 1 96 ? 4.193 15.729 10.903 1.00 96.62 96 LEU A N 1
ATOM 758 C CA . LEU A 1 96 ? 4.565 14.329 10.706 1.00 96.62 96 LEU A CA 1
ATOM 759 C C . LEU A 1 96 ? 6.040 14.097 11.039 1.00 96.62 96 LEU A C 1
ATOM 761 O O . LEU A 1 96 ? 6.908 14.798 10.520 1.00 96.62 96 LEU A O 1
ATOM 765 N N . GLN A 1 97 ? 6.336 13.026 11.781 1.00 96.06 97 GLN A N 1
ATOM 766 C CA . GLN A 1 97 ? 7.691 12.686 12.249 1.00 96.06 97 GLN A CA 1
ATOM 767 C C . GLN A 1 97 ? 8.766 12.701 11.146 1.00 96.06 97 GLN A C 1
ATOM 769 O O . GLN A 1 97 ? 9.889 13.141 11.380 1.00 96.06 97 GLN A O 1
ATOM 774 N N . PHE A 1 98 ? 8.430 12.238 9.937 1.00 97.44 98 PHE A N 1
ATOM 775 C CA . PHE A 1 98 ? 9.344 12.238 8.784 1.00 97.44 98 PHE A CA 1
ATOM 776 C C . PHE A 1 98 ? 8.912 13.188 7.660 1.00 97.44 98 PHE A C 1
ATOM 778 O O . PHE A 1 98 ? 9.472 13.138 6.564 1.00 97.44 98 PHE A O 1
ATOM 785 N N . GLY A 1 99 ? 7.891 14.022 7.886 1.00 97.06 99 GLY A N 1
ATOM 786 C CA . GLY A 1 99 ? 7.344 14.915 6.863 1.00 97.06 99 GLY A CA 1
ATOM 787 C C . GLY A 1 99 ? 6.849 14.184 5.611 1.00 97.06 99 GLY A C 1
ATOM 788 O O . GLY A 1 99 ? 7.015 14.695 4.500 1.00 97.06 99 GLY A O 1
ATOM 789 N N . ARG A 1 100 ? 6.308 12.968 5.773 1.00 97.19 100 ARG A N 1
ATOM 790 C CA . ARG A 1 100 ? 5.844 12.093 4.687 1.00 97.19 100 ARG A CA 1
ATOM 791 C C . ARG A 1 100 ? 4.533 11.407 5.047 1.00 97.19 100 ARG A C 1
ATOM 793 O O . ARG A 1 100 ? 4.361 10.959 6.172 1.00 97.19 100 ARG A O 1
ATOM 800 N N . LEU A 1 101 ? 3.670 11.288 4.044 1.00 97.81 101 LEU A N 1
ATOM 801 C CA . LEU A 1 101 ? 2.454 10.479 4.061 1.00 97.81 101 LEU A CA 1
ATOM 802 C C . LEU A 1 101 ? 2.735 9.089 3.437 1.00 97.81 101 LEU A C 1
ATOM 804 O O . LEU A 1 101 ? 3.641 8.991 2.601 1.00 97.81 101 LEU A O 1
ATOM 808 N N . PRO A 1 102 ? 1.965 8.032 3.768 1.00 98.50 102 PRO A N 1
ATOM 809 C CA . PRO A 1 102 ? 0.768 8.032 4.619 1.00 98.50 102 PRO A CA 1
ATOM 810 C C . PRO A 1 102 ? 1.051 8.112 6.118 1.00 98.50 102 PRO A C 1
ATOM 812 O O . PRO A 1 102 ? 2.166 7.839 6.568 1.00 98.50 102 PRO A O 1
ATOM 815 N N . VAL A 1 103 ? 0.002 8.475 6.858 1.00 98.56 103 VAL A N 1
ATOM 816 C CA . VAL A 1 103 ? -0.047 8.532 8.323 1.00 98.56 103 VAL A CA 1
ATOM 817 C C . VAL A 1 103 ? -1.296 7.816 8.833 1.00 98.56 103 VAL A C 1
ATOM 819 O O . VAL A 1 103 ? -2.371 7.963 8.262 1.00 98.56 103 VAL A O 1
ATOM 822 N N . LEU A 1 104 ? -1.155 7.048 9.904 1.00 98.62 104 LEU A N 1
ATOM 823 C CA . LEU A 1 104 ? -2.247 6.549 10.726 1.00 98.62 104 LEU A CA 1
ATOM 824 C C . LEU A 1 104 ? -2.281 7.404 11.994 1.00 98.62 104 LEU A C 1
ATOM 826 O O . LEU A 1 104 ? -1.334 7.366 12.782 1.00 98.62 104 LEU A O 1
ATOM 830 N N . TYR A 1 105 ? -3.329 8.210 12.141 1.00 98.12 105 TYR A N 1
ATOM 831 C CA . TYR A 1 105 ? -3.456 9.136 13.263 1.00 98.12 105 TYR A CA 1
ATOM 832 C C . TYR A 1 105 ? -3.826 8.399 14.544 1.00 98.12 105 TYR A C 1
ATOM 834 O O . TYR A 1 105 ? -4.635 7.472 14.491 1.00 98.12 105 TYR A O 1
ATOM 842 N N . ASP A 1 106 ? -3.262 8.846 15.667 1.00 96.75 106 ASP A N 1
ATOM 843 C CA . ASP A 1 106 ? -3.569 8.338 17.013 1.00 96.75 106 ASP A CA 1
ATOM 844 C C . ASP A 1 106 ? -3.614 6.796 17.091 1.00 96.75 106 ASP A C 1
ATOM 846 O O . ASP A 1 106 ? -4.547 6.188 17.619 1.00 96.75 106 ASP A O 1
ATOM 850 N N . TYR A 1 107 ? -2.613 6.133 16.500 1.00 95.88 107 TYR A N 1
ATOM 851 C CA . TYR A 1 107 ? -2.641 4.678 16.295 1.00 95.88 107 TYR A CA 1
ATOM 852 C C . TYR A 1 107 ? -2.659 3.883 17.612 1.00 95.88 107 TYR A C 1
ATOM 854 O O . TYR A 1 107 ? -3.055 2.715 17.627 1.00 95.88 107 TYR A O 1
ATOM 862 N N . ASP A 1 108 ? -2.202 4.492 18.710 1.00 93.12 108 ASP A N 1
ATOM 863 C CA . ASP A 1 108 ? -2.135 3.900 20.045 1.00 93.12 108 ASP A CA 1
ATOM 864 C C . ASP A 1 108 ? -3.228 4.402 21.007 1.00 93.12 108 ASP A C 1
ATOM 866 O O . ASP A 1 108 ? -3.289 3.919 22.144 1.00 93.12 108 ASP A O 1
ATOM 870 N N . GLY A 1 109 ? -4.088 5.331 20.570 1.00 93.56 109 GLY A N 1
ATOM 871 C CA . GLY A 1 109 ? -5.108 5.980 21.399 1.00 93.56 109 GLY A CA 1
ATOM 872 C C . GLY A 1 109 ? -4.536 6.920 22.468 1.00 93.56 109 GLY A C 1
ATOM 873 O O . GLY A 1 109 ? -5.205 7.188 23.470 1.00 93.56 109 GLY A O 1
ATOM 874 N N . LYS A 1 110 ? -3.274 7.347 22.331 1.00 94.44 110 LYS A N 1
ATOM 875 C CA . LYS A 1 110 ? -2.545 8.199 23.290 1.00 94.44 110 LYS A CA 1
ATOM 876 C C . LYS A 1 110 ? -2.013 9.488 22.660 1.00 94.44 110 LYS A C 1
ATOM 878 O O . LYS A 1 110 ? -1.252 10.210 23.305 1.00 94.44 110 LYS A O 1
ATOM 883 N N . GLY A 1 111 ? -2.416 9.789 21.433 1.00 91.00 111 GLY A N 1
ATOM 884 C CA . GLY A 1 111 ? -2.012 10.962 20.667 1.00 91.00 111 GLY A CA 1
ATOM 885 C C . GLY A 1 111 ? -0.754 10.759 19.825 1.00 91.00 111 GLY A C 1
ATOM 886 O O . GLY A 1 111 ? -0.190 11.749 19.359 1.00 91.00 111 GLY A O 1
ATOM 887 N N . SER A 1 112 ? -0.289 9.519 19.636 1.00 94.44 112 SER A N 1
ATOM 888 C CA . SER A 1 112 ? 0.862 9.237 18.775 1.00 94.44 112 SER A CA 1
ATOM 889 C C . SER A 1 112 ? 0.410 8.921 17.352 1.00 94.44 112 SER A C 1
ATOM 891 O O . SER A 1 112 ? -0.431 8.051 17.146 1.00 94.44 112 SER A O 1
ATOM 893 N N . ASP A 1 113 ? 1.032 9.546 16.355 1.00 97.50 113 ASP A N 1
ATOM 894 C CA . ASP A 1 113 ? 0.825 9.208 14.944 1.00 97.50 113 ASP A CA 1
ATOM 895 C C . ASP A 1 113 ? 1.849 8.163 14.473 1.00 97.50 113 ASP A C 1
ATOM 897 O O . ASP A 1 113 ? 3.023 8.207 14.849 1.00 97.50 113 ASP A O 1
ATOM 901 N N . LEU A 1 114 ? 1.429 7.243 13.599 1.00 98.25 114 LEU A N 1
ATOM 902 C CA . LEU A 1 114 ? 2.308 6.271 12.941 1.00 98.25 114 LEU A CA 1
ATOM 903 C C . LEU A 1 114 ? 2.453 6.613 11.458 1.00 98.25 114 LEU A C 1
ATOM 905 O O . LEU A 1 114 ? 1.476 6.674 10.721 1.00 98.25 114 LEU A O 1
ATOM 909 N N . VAL A 1 115 ? 3.687 6.788 10.994 1.00 97.62 115 VAL A N 1
ATOM 910 C CA . VAL A 1 115 ? 4.023 7.036 9.581 1.00 97.62 115 VAL A CA 1
ATOM 911 C C . VAL A 1 115 ? 4.766 5.837 8.979 1.00 97.62 115 VAL A C 1
ATOM 913 O O . VAL A 1 115 ? 5.252 4.983 9.714 1.00 97.62 115 VAL A O 1
ATOM 916 N N . GLN A 1 116 ? 4.905 5.812 7.646 1.00 97.69 116 GLN A N 1
ATOM 917 C CA . GLN A 1 116 ? 5.409 4.698 6.814 1.00 97.69 116 GLN A CA 1
ATOM 918 C C . GLN A 1 116 ? 4.353 3.628 6.522 1.00 97.69 116 GLN A C 1
ATOM 920 O O . GLN A 1 116 ? 3.918 2.885 7.400 1.00 97.69 116 GLN A O 1
ATOM 925 N N . SER A 1 117 ? 3.996 3.494 5.243 1.00 97.81 117 SER A N 1
ATOM 926 C CA . SER A 1 117 ? 2.920 2.612 4.768 1.00 97.81 117 SER A CA 1
ATOM 927 C C . SER A 1 117 ? 3.075 1.161 5.208 1.00 97.81 117 SER A C 1
ATOM 929 O O . SER A 1 117 ? 2.098 0.528 5.595 1.00 97.81 117 SER A O 1
ATOM 931 N N . HIS A 1 118 ? 4.295 0.627 5.189 1.00 97.56 118 HIS A N 1
ATOM 932 C CA . HIS A 1 118 ? 4.560 -0.759 5.569 1.00 97.56 118 HIS A CA 1
ATOM 933 C C . HIS A 1 118 ? 4.374 -1.007 7.071 1.00 97.56 118 HIS A C 1
ATOM 935 O O . HIS A 1 118 ? 3.872 -2.061 7.453 1.00 97.56 118 HIS A O 1
ATOM 941 N N . ALA A 1 119 ? 4.745 -0.045 7.922 1.00 98.31 119 ALA A N 1
ATOM 942 C CA . ALA A 1 119 ? 4.514 -0.128 9.364 1.00 98.31 119 ALA A CA 1
ATOM 943 C C . ALA A 1 119 ? 3.016 -0.025 9.680 1.00 98.31 119 ALA A C 1
ATOM 945 O O . ALA A 1 119 ? 2.486 -0.852 10.421 1.00 98.31 119 ALA A O 1
ATOM 946 N N . ILE A 1 120 ? 2.331 0.928 9.039 1.00 98.81 120 ILE A N 1
ATOM 947 C CA . ILE A 1 120 ? 0.877 1.106 9.126 1.00 98.81 120 ILE A CA 1
ATOM 948 C C . ILE A 1 120 ? 0.147 -0.178 8.706 1.00 98.81 120 ILE A C 1
ATOM 950 O O . ILE A 1 120 ? -0.704 -0.666 9.443 1.00 98.81 120 ILE A O 1
ATOM 954 N N . THR A 1 121 ? 0.523 -0.768 7.565 1.00 98.69 121 THR A N 1
ATOM 955 C CA . THR A 1 121 ? -0.081 -2.010 7.046 1.00 98.69 121 THR A CA 1
ATOM 956 C C . THR A 1 121 ? 0.034 -3.142 8.061 1.00 98.69 121 THR A C 1
ATOM 958 O O . THR A 1 121 ? -0.977 -3.736 8.421 1.00 98.69 121 THR A O 1
ATOM 961 N N . ARG A 1 122 ? 1.246 -3.420 8.566 1.00 98.50 122 ARG A N 1
ATOM 962 C CA . ARG A 1 122 ? 1.462 -4.498 9.546 1.00 98.50 122 ARG A CA 1
ATOM 963 C C . ARG A 1 122 ? 0.691 -4.256 10.837 1.00 98.50 122 ARG A C 1
ATOM 965 O O . ARG A 1 122 ? 0.134 -5.197 11.394 1.00 98.50 122 ARG A O 1
ATOM 972 N N . PHE A 1 123 ? 0.658 -3.014 11.318 1.00 98.62 123 PHE A N 1
ATOM 973 C CA . PHE A 1 123 ? -0.081 -2.665 12.528 1.00 98.62 123 PHE A CA 1
ATOM 974 C C . PHE A 1 123 ? -1.579 -2.952 12.371 1.00 98.62 123 PHE A C 1
ATOM 976 O O . PHE A 1 123 ? -2.150 -3.677 13.186 1.00 98.62 123 PHE A O 1
ATOM 983 N N . ILE A 1 124 ? -2.191 -2.447 11.296 1.00 98.62 124 ILE A N 1
ATOM 984 C CA . ILE A 1 124 ? -3.615 -2.646 11.005 1.00 98.62 124 ILE A CA 1
ATOM 985 C C . ILE A 1 124 ? -3.912 -4.133 10.780 1.00 98.62 124 ILE A C 1
ATOM 987 O O . ILE A 1 124 ? -4.826 -4.672 11.395 1.00 98.62 124 ILE A O 1
ATOM 991 N N . ALA A 1 125 ? -3.104 -4.828 9.975 1.00 98.69 125 ALA A N 1
ATOM 992 C CA . ALA A 1 125 ? -3.306 -6.245 9.683 1.00 98.69 125 ALA A CA 1
ATOM 993 C C . ALA A 1 125 ? -3.249 -7.112 10.946 1.00 98.69 125 ALA A C 1
ATOM 995 O O . ALA A 1 125 ? -4.092 -7.984 11.128 1.00 98.69 125 ALA A O 1
ATOM 996 N N . ARG A 1 126 ? -2.316 -6.841 11.870 1.00 98.38 126 ARG A N 1
ATOM 997 C CA . ARG A 1 126 ? -2.260 -7.541 13.165 1.00 98.38 126 ARG A CA 1
ATOM 998 C C . ARG A 1 126 ? -3.487 -7.256 14.027 1.00 98.38 126 ARG A C 1
ATOM 1000 O O . ARG A 1 126 ? -3.977 -8.160 14.691 1.00 98.38 126 ARG A O 1
ATOM 1007 N N . LYS A 1 127 ? -3.990 -6.018 14.026 1.00 97.88 127 LYS A N 1
ATOM 1008 C CA . LYS A 1 127 ? -5.195 -5.639 14.782 1.00 97.88 127 LYS A CA 1
ATOM 1009 C C . LYS A 1 127 ? -6.470 -6.275 14.236 1.00 97.88 127 LYS A C 1
ATOM 1011 O O . LYS A 1 127 ? -7.373 -6.542 15.020 1.00 97.88 127 LYS A O 1
ATOM 1016 N N . LEU A 1 128 ? -6.530 -6.501 12.927 1.00 97.94 128 LEU A N 1
ATOM 1017 C CA . LEU A 1 128 ? -7.711 -7.016 12.236 1.00 97.94 128 LEU A CA 1
ATOM 1018 C C . LEU A 1 128 ? -7.641 -8.520 11.927 1.00 97.94 128 LEU A C 1
ATOM 1020 O O . LEU A 1 128 ? -8.613 -9.075 11.435 1.00 97.94 128 LEU A O 1
ATOM 1024 N N . GLY A 1 129 ? -6.526 -9.191 12.238 1.00 97.88 129 GLY A N 1
ATOM 1025 C CA . GLY A 1 129 ? -6.373 -10.637 12.041 1.00 97.88 129 GLY A CA 1
ATOM 1026 C C . GLY A 1 129 ? -5.929 -11.064 10.636 1.00 97.88 129 GLY A C 1
ATOM 1027 O O . GLY A 1 129 ? -6.062 -12.233 10.300 1.00 97.88 129 GLY A O 1
ATOM 1028 N N . LEU A 1 130 ? -5.365 -10.153 9.833 1.00 98.56 130 LEU A N 1
ATOM 1029 C CA . LEU A 1 130 ? -4.868 -10.403 8.467 1.00 98.56 130 LEU A CA 1
ATOM 1030 C C . LEU A 1 130 ? -3.333 -10.508 8.399 1.00 98.56 130 LEU A C 1
ATOM 1032 O O . LEU A 1 130 ? -2.723 -10.229 7.367 1.00 98.56 130 LEU A O 1
ATOM 1036 N N . ALA A 1 131 ? -2.671 -10.840 9.507 1.00 98.19 131 ALA A N 1
ATOM 1037 C CA . ALA A 1 131 ? -1.210 -10.952 9.572 1.00 98.19 131 ALA A CA 1
ATOM 1038 C C . ALA A 1 131 ? -0.706 -12.388 9.793 1.00 98.19 131 ALA A C 1
ATOM 1040 O O . ALA A 1 131 ? 0.493 -12.557 9.966 1.00 98.19 131 ALA A O 1
ATOM 1041 N N . GLY A 1 132 ? -1.589 -13.393 9.792 1.00 96.25 132 GLY A N 1
ATOM 1042 C CA . GLY A 1 132 ? -1.309 -14.744 10.297 1.00 96.25 132 GLY A CA 1
ATOM 1043 C C . GLY A 1 132 ? -1.774 -14.919 11.747 1.00 96.25 132 GLY A C 1
ATOM 1044 O O . GLY A 1 132 ? -1.970 -13.935 12.466 1.00 96.25 132 GLY A O 1
ATOM 1045 N N . GLN A 1 133 ? -1.981 -16.166 12.172 1.00 93.88 133 GLN A N 1
ATOM 1046 C CA . GLN A 1 133 ? -2.590 -16.508 13.466 1.00 93.88 133 GLN A CA 1
ATOM 1047 C C . GLN A 1 133 ? -1.557 -16.803 14.559 1.00 93.88 133 GLN A C 1
ATOM 1049 O O . GLN A 1 133 ? -1.841 -16.623 15.745 1.00 93.88 133 GLN A O 1
ATOM 1054 N N . THR A 1 134 ? -0.348 -17.228 14.182 1.00 96.75 134 THR A N 1
ATOM 1055 C CA . THR A 1 134 ? 0.748 -17.520 15.120 1.00 96.75 134 THR A CA 1
ATOM 1056 C C . THR A 1 134 ? 1.959 -16.614 14.879 1.00 96.75 134 THR A C 1
ATOM 1058 O O . THR A 1 134 ? 2.090 -16.037 13.797 1.00 96.75 134 THR A O 1
ATOM 1061 N N . PRO A 1 135 ? 2.882 -16.480 15.851 1.00 97.94 135 PRO A N 1
ATOM 1062 C CA . PRO A 1 135 ? 4.134 -15.753 15.640 1.00 97.94 135 PRO A CA 1
ATOM 1063 C C . PRO A 1 135 ? 4.943 -16.256 14.435 1.00 97.94 135 PRO A C 1
ATOM 1065 O O . PRO A 1 135 ? 5.544 -15.455 13.720 1.00 97.94 135 PRO A O 1
ATOM 1068 N N . GLU A 1 136 ? 4.945 -17.565 14.189 1.00 98.06 136 GLU A N 1
ATOM 1069 C CA . GLU A 1 136 ? 5.634 -18.198 13.063 1.00 98.06 136 GLU A CA 1
ATOM 1070 C C . GLU A 1 136 ? 4.968 -17.847 11.731 1.00 98.06 136 GLU A C 1
ATOM 1072 O O . GLU A 1 136 ? 5.663 -17.494 10.777 1.00 98.06 136 GLU A O 1
ATOM 1077 N N . GLU A 1 137 ? 3.634 -17.876 11.668 1.00 97.31 137 GLU A N 1
ATOM 1078 C CA . GLU A 1 137 ? 2.899 -17.429 10.482 1.00 97.31 137 GLU A CA 1
ATOM 1079 C C . GLU A 1 137 ? 3.113 -15.940 10.224 1.00 97.31 137 GLU A C 1
ATOM 1081 O O . GLU A 1 137 ? 3.411 -15.558 9.097 1.00 97.31 137 GLU A O 1
ATOM 1086 N N . MET A 1 138 ? 3.059 -15.100 11.262 1.00 98.38 138 MET A N 1
ATOM 1087 C CA . MET A 1 138 ? 3.342 -13.667 11.138 1.00 98.38 138 MET A CA 1
ATOM 1088 C C . MET A 1 138 ? 4.751 -13.407 10.604 1.00 98.38 138 MET A C 1
ATOM 1090 O O . MET A 1 138 ? 4.937 -12.531 9.759 1.00 98.38 138 MET A O 1
ATOM 1094 N N . ALA A 1 139 ? 5.744 -14.176 11.056 1.00 98.50 139 ALA A N 1
ATOM 1095 C CA . ALA A 1 139 ? 7.105 -14.084 10.541 1.00 98.50 139 ALA A CA 1
ATOM 1096 C C . ALA A 1 139 ? 7.197 -14.531 9.071 1.00 98.50 139 ALA A C 1
ATOM 1098 O O . ALA A 1 139 ? 7.893 -13.891 8.281 1.00 98.50 139 ALA A O 1
ATOM 1099 N N . ALA A 1 140 ? 6.481 -15.589 8.683 1.00 98.31 140 ALA A N 1
ATOM 1100 C CA . ALA A 1 140 ? 6.420 -16.045 7.296 1.00 98.31 140 ALA A CA 1
ATOM 1101 C C . ALA A 1 140 ? 5.734 -15.013 6.382 1.00 98.31 140 ALA A C 1
ATOM 1103 O O . ALA A 1 140 ? 6.252 -14.712 5.307 1.00 98.31 140 ALA A O 1
ATOM 1104 N N . VAL A 1 141 ? 4.634 -14.407 6.834 1.00 98.69 141 VAL A N 1
ATOM 1105 C CA . VAL A 1 141 ? 3.958 -13.296 6.150 1.00 98.69 141 VAL A CA 1
ATOM 1106 C C . VAL A 1 141 ? 4.909 -12.104 6.003 1.00 98.69 141 VAL A C 1
ATOM 1108 O O . VAL A 1 141 ? 5.084 -11.592 4.898 1.00 98.69 141 VAL A O 1
ATOM 1111 N N . ASP A 1 142 ? 5.591 -11.694 7.077 1.00 98.56 142 ASP A N 1
ATOM 1112 C CA . ASP A 1 142 ? 6.560 -10.590 7.039 1.00 98.56 142 ASP A CA 1
ATOM 1113 C C . ASP A 1 142 ? 7.717 -10.879 6.060 1.00 98.56 142 ASP A C 1
ATOM 1115 O O . ASP A 1 142 ? 8.132 -9.979 5.324 1.00 98.56 142 ASP A O 1
ATOM 1119 N N . MET A 1 143 ? 8.198 -12.125 5.989 1.00 98.31 143 MET A N 1
ATOM 1120 C CA . MET A 1 143 ? 9.228 -12.561 5.036 1.00 98.31 143 MET A CA 1
ATOM 1121 C C . MET A 1 143 ? 8.748 -12.456 3.583 1.00 98.31 143 MET A C 1
ATOM 1123 O O . MET A 1 143 ? 9.464 -11.909 2.741 1.00 98.31 143 MET A O 1
ATOM 1127 N N . VAL A 1 144 ? 7.539 -12.941 3.278 1.00 98.38 144 VAL A N 1
ATOM 1128 C CA . VAL A 1 144 ? 6.950 -12.826 1.932 1.00 98.38 144 VAL A CA 1
ATOM 1129 C C . VAL A 1 144 ? 6.729 -11.360 1.567 1.00 98.38 144 VAL A C 1
ATOM 1131 O O . VAL A 1 144 ? 6.975 -10.965 0.427 1.00 98.38 144 VAL A O 1
ATOM 1134 N N . TYR A 1 145 ? 6.350 -10.518 2.529 1.00 98.44 145 TYR A N 1
ATOM 1135 C CA . TYR A 1 145 ? 6.196 -9.092 2.277 1.00 98.44 145 TYR A CA 1
ATOM 1136 C C . TYR A 1 145 ? 7.522 -8.395 1.966 1.00 98.44 145 TYR A C 1
ATOM 1138 O O . TYR A 1 145 ? 7.573 -7.550 1.077 1.00 98.44 145 TYR A O 1
ATOM 1146 N N . CYS A 1 146 ? 8.608 -8.760 2.650 1.00 98.00 146 CYS A N 1
ATOM 1147 C CA . CYS A 1 146 ? 9.941 -8.267 2.304 1.00 98.00 146 CYS A CA 1
ATOM 1148 C C . CYS A 1 146 ? 10.344 -8.697 0.888 1.00 98.00 146 CYS A 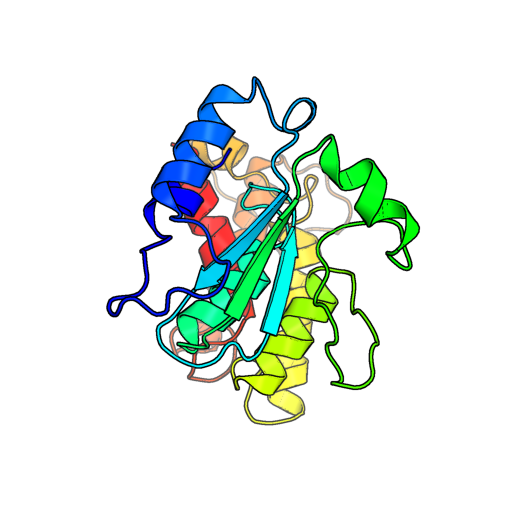C 1
ATOM 1150 O O . CYS A 1 146 ? 10.809 -7.864 0.114 1.00 98.00 146 CYS A O 1
ATOM 1152 N N . GLN A 1 147 ? 10.070 -9.947 0.502 1.00 97.00 147 GLN A N 1
ATOM 1153 C CA . GLN A 1 147 ? 10.303 -10.408 -0.869 1.00 97.00 147 GLN A CA 1
ATOM 1154 C C . GLN A 1 147 ? 9.479 -9.604 -1.888 1.00 97.00 147 GLN A C 1
ATOM 1156 O O . GLN A 1 147 ? 9.998 -9.221 -2.935 1.00 97.00 147 GLN A O 1
ATOM 1161 N N . PHE A 1 148 ? 8.216 -9.302 -1.584 1.00 97.62 148 PHE A N 1
ATOM 1162 C CA . PHE A 1 148 ? 7.362 -8.424 -2.391 1.00 97.62 148 PHE A CA 1
ATOM 1163 C C . PHE A 1 148 ? 7.940 -7.015 -2.545 1.00 97.62 148 PHE A C 1
ATOM 1165 O O . PHE A 1 148 ? 7.912 -6.454 -3.639 1.00 97.62 148 PHE A O 1
ATOM 1172 N N . GLN A 1 149 ? 8.512 -6.450 -1.485 1.00 96.00 149 GLN A N 1
ATOM 1173 C CA . GLN A 1 149 ? 9.139 -5.128 -1.530 1.00 96.00 149 GLN A CA 1
ATOM 1174 C C . GLN A 1 149 ? 10.407 -5.120 -2.388 1.00 96.00 149 GLN A C 1
ATOM 1176 O O . GLN A 1 149 ? 10.573 -4.237 -3.228 1.00 96.00 149 GLN A O 1
ATOM 1181 N N . ASP A 1 150 ? 11.262 -6.125 -2.213 1.00 94.69 150 ASP A N 1
ATOM 1182 C CA . ASP A 1 150 ? 12.527 -6.254 -2.941 1.00 94.69 150 ASP A CA 1
ATOM 1183 C C . ASP A 1 150 ? 12.326 -6.559 -4.434 1.00 94.69 150 ASP A C 1
ATOM 1185 O O . ASP A 1 150 ? 13.227 -6.321 -5.241 1.00 94.69 150 ASP A O 1
ATOM 1189 N N . THR A 1 151 ? 11.142 -7.056 -4.810 1.00 94.94 151 THR A N 1
ATOM 1190 C CA . THR A 1 151 ? 10.795 -7.422 -6.188 1.00 94.94 151 THR A CA 1
ATOM 1191 C C . THR A 1 151 ? 9.730 -6.504 -6.784 1.00 94.94 151 THR A C 1
ATOM 1193 O O . THR A 1 151 ? 10.055 -5.585 -7.529 1.00 94.94 151 THR A O 1
ATOM 1196 N N . LEU A 1 152 ? 8.459 -6.708 -6.448 1.00 95.25 152 LEU A N 1
ATOM 1197 C CA . LEU A 1 152 ? 7.320 -6.050 -7.089 1.00 95.25 152 LEU A CA 1
ATOM 1198 C C . LEU A 1 152 ? 7.178 -4.556 -6.754 1.00 95.25 152 LEU A C 1
ATOM 1200 O O . LEU A 1 152 ? 6.508 -3.839 -7.493 1.00 95.25 152 LEU A O 1
ATOM 1204 N N . GLN A 1 153 ? 7.814 -4.060 -5.685 1.00 93.12 153 GLN A N 1
ATOM 1205 C CA . GLN A 1 153 ? 7.921 -2.613 -5.412 1.00 93.12 153 GLN A CA 1
ATOM 1206 C C . GLN A 1 153 ? 9.262 -1.995 -5.833 1.00 93.12 153 GLN A C 1
ATOM 1208 O O . GLN A 1 153 ? 9.483 -0.803 -5.604 1.00 93.12 153 GLN A O 1
ATOM 1213 N N . SER A 1 154 ? 10.149 -2.766 -6.463 1.00 93.12 154 SER A N 1
ATOM 1214 C CA . SER A 1 154 ? 11.434 -2.284 -6.962 1.00 93.12 154 SER A CA 1
ATOM 1215 C C . SER A 1 154 ? 11.356 -2.020 -8.462 1.00 93.12 154 SER A C 1
ATOM 1217 O O . SER A 1 154 ? 11.165 -2.940 -9.255 1.00 93.12 154 SER A O 1
ATOM 1219 N N . SER A 1 155 ? 11.568 -0.767 -8.875 1.00 90.94 155 SER A N 1
ATOM 1220 C CA . SER A 1 155 ? 11.562 -0.380 -10.297 1.00 90.94 155 SER A CA 1
ATOM 1221 C C . SER A 1 155 ? 12.649 -1.066 -11.126 1.00 90.94 155 SER A C 1
ATOM 1223 O O . SER A 1 155 ? 12.544 -1.119 -12.348 1.00 90.94 155 SER A O 1
ATOM 1225 N N . ASP A 1 156 ? 13.686 -1.583 -10.467 1.00 91.25 156 ASP A N 1
ATOM 1226 C CA . ASP A 1 156 ? 14.786 -2.294 -11.119 1.00 91.25 156 ASP A CA 1
ATOM 1227 C C . ASP A 1 156 ? 14.463 -3.775 -11.362 1.00 91.25 156 ASP A C 1
ATOM 1229 O O . ASP A 1 156 ? 15.174 -4.437 -12.120 1.00 91.25 156 ASP A O 1
ATOM 1233 N N . GLN A 1 157 ? 13.421 -4.302 -10.707 1.00 92.88 157 GLN A N 1
ATOM 1234 C CA . GLN A 1 157 ? 13.028 -5.714 -10.757 1.00 92.88 157 GLN A CA 1
ATOM 1235 C C . GLN A 1 157 ? 11.653 -5.923 -11.393 1.00 92.88 157 GLN A C 1
ATOM 1237 O O . GLN A 1 157 ? 11.420 -6.976 -11.977 1.00 92.88 157 GLN A O 1
ATOM 1242 N N . TYR A 1 158 ? 10.749 -4.948 -11.295 1.00 94.19 158 TYR A N 1
ATOM 1243 C CA . TYR A 1 158 ? 9.379 -5.094 -11.766 1.00 94.19 158 TYR A CA 1
ATOM 1244 C C . TYR A 1 158 ? 8.842 -3.831 -12.443 1.00 94.19 158 TYR A C 1
ATOM 1246 O O . TYR A 1 158 ? 9.020 -2.709 -11.966 1.00 94.19 158 TYR A O 1
ATOM 1254 N N . SER A 1 159 ? 8.113 -4.025 -13.542 1.00 92.31 159 SER A N 1
ATOM 1255 C CA . SER A 1 159 ? 7.335 -2.979 -14.202 1.00 92.31 159 SER A CA 1
ATOM 1256 C C . SER A 1 159 ? 6.083 -3.560 -14.846 1.00 92.31 159 SER A C 1
ATOM 1258 O O . SER A 1 159 ? 6.142 -4.224 -15.883 1.00 92.31 159 SER A O 1
ATOM 1260 N N . ALA A 1 160 ? 4.927 -3.221 -14.274 1.00 89.06 160 ALA A N 1
ATOM 1261 C CA . ALA A 1 160 ? 3.628 -3.580 -14.835 1.00 89.06 160 ALA A CA 1
ATOM 1262 C C . ALA A 1 160 ? 3.459 -3.071 -16.279 1.00 89.06 160 ALA A C 1
ATOM 1264 O O . ALA A 1 160 ? 2.944 -3.770 -17.145 1.00 89.06 160 ALA A O 1
ATOM 1265 N N . ARG A 1 161 ? 3.957 -1.862 -16.568 1.00 87.06 161 ARG A N 1
ATOM 1266 C CA . ARG A 1 161 ? 3.914 -1.288 -17.918 1.00 87.06 161 ARG A CA 1
ATOM 1267 C C . ARG A 1 161 ? 4.755 -2.091 -18.909 1.00 87.06 161 ARG A C 1
ATOM 1269 O O . ARG A 1 161 ? 4.317 -2.304 -20.029 1.00 87.06 161 ARG A O 1
ATOM 1276 N N . THR A 1 162 ? 5.943 -2.529 -18.495 1.00 88.50 162 THR A N 1
ATOM 1277 C CA . THR A 1 162 ? 6.827 -3.331 -19.350 1.00 88.50 162 THR A CA 1
ATOM 1278 C C . THR A 1 162 ? 6.184 -4.674 -19.673 1.00 88.50 162 THR A C 1
ATOM 1280 O O . THR A 1 162 ? 6.170 -5.057 -20.834 1.00 88.50 162 THR A O 1
ATOM 1283 N N . LEU A 1 163 ? 5.594 -5.345 -18.678 1.00 88.56 163 LEU A N 1
ATOM 1284 C CA . LEU A 1 163 ? 4.886 -6.611 -18.891 1.00 88.56 163 LEU A CA 1
ATOM 1285 C C . LEU A 1 163 ? 3.645 -6.476 -19.776 1.00 88.56 163 LEU A C 1
ATOM 1287 O O . LEU A 1 163 ? 3.300 -7.412 -20.485 1.00 88.56 163 LEU A O 1
ATOM 1291 N N . LYS A 1 164 ? 2.963 -5.331 -19.744 1.00 83.62 164 LYS A N 1
ATOM 1292 C CA . LYS A 1 164 ? 1.807 -5.094 -20.612 1.00 83.62 164 LYS A CA 1
ATOM 1293 C C . LYS A 1 164 ? 2.195 -5.071 -22.093 1.00 83.62 164 LYS A C 1
ATOM 1295 O O . LYS A 1 164 ? 1.474 -5.615 -22.923 1.00 83.62 164 LYS A O 1
ATOM 1300 N N . ASP A 1 165 ? 3.297 -4.400 -22.411 1.00 80.69 165 ASP A N 1
ATOM 1301 C CA . ASP A 1 165 ? 3.752 -4.206 -23.791 1.00 80.69 165 ASP A CA 1
ATOM 1302 C C . ASP A 1 165 ? 4.613 -5.388 -24.292 1.00 80.69 165 ASP A C 1
ATOM 1304 O O . ASP A 1 165 ? 5.035 -5.408 -25.450 1.00 80.69 165 ASP A O 1
ATOM 1308 N N . ALA A 1 166 ? 4.873 -6.367 -23.421 1.00 79.44 166 ALA A N 1
ATOM 1309 C CA . ALA A 1 166 ? 5.694 -7.535 -23.687 1.00 79.44 166 ALA A CA 1
ATOM 1310 C C . ALA A 1 166 ? 5.006 -8.547 -24.617 1.00 79.44 166 ALA A C 1
ATOM 1312 O O . ALA A 1 166 ? 3.821 -8.861 -24.487 1.00 79.44 166 ALA A O 1
ATOM 1313 N N . SER A 1 167 ? 5.784 -9.127 -25.530 1.00 71.56 167 SER A N 1
ATOM 1314 C CA . SER A 1 167 ? 5.437 -10.401 -26.164 1.00 71.56 167 SER A CA 1
ATOM 1315 C C . SER A 1 167 ? 5.778 -11.544 -25.214 1.00 71.56 167 SER A C 1
ATOM 1317 O O . SER A 1 167 ? 6.729 -11.416 -24.460 1.00 71.56 167 SER A O 1
ATOM 1319 N N . ALA A 1 168 ? 5.075 -12.678 -25.275 1.00 75.81 168 ALA A N 1
ATOM 1320 C CA . ALA A 1 168 ? 5.435 -13.842 -24.463 1.00 75.81 168 ALA A CA 1
ATOM 1321 C C . ALA A 1 168 ? 6.942 -14.159 -24.583 1.00 75.81 168 ALA A C 1
ATOM 1323 O O . ALA A 1 168 ? 7.434 -14.407 -25.686 1.00 75.81 168 ALA A O 1
ATOM 1324 N N . CYS A 1 169 ? 7.654 -14.138 -23.456 1.00 76.44 169 CYS A N 1
ATOM 1325 C CA . CYS A 1 169 ? 9.055 -14.5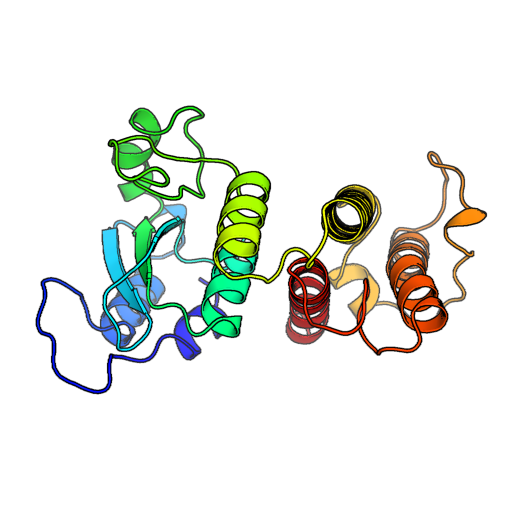22 -23.362 1.00 76.44 169 CYS A CA 1
ATOM 1326 C C . CYS A 1 169 ? 9.253 -15.529 -22.225 1.00 76.44 169 CYS A C 1
ATOM 1328 O O . CYS A 1 169 ? 8.486 -15.564 -21.259 1.00 76.44 169 CYS A O 1
ATOM 1330 N N . ASP A 1 170 ? 10.283 -16.359 -22.360 1.00 84.75 170 ASP A N 1
ATOM 1331 C CA . ASP A 1 170 ? 10.720 -17.233 -21.279 1.00 84.75 170 ASP A CA 1
ATOM 1332 C C . ASP A 1 170 ? 11.565 -16.419 -20.295 1.00 84.75 170 ASP A C 1
ATOM 1334 O O . ASP A 1 170 ? 12.471 -15.689 -20.695 1.00 84.75 170 ASP A O 1
ATOM 1338 N N . ALA A 1 171 ? 11.295 -16.573 -19.000 1.00 89.00 171 ALA A N 1
ATOM 1339 C CA . ALA A 1 171 ? 12.083 -15.961 -17.938 1.00 89.00 171 ALA A CA 1
ATOM 1340 C C . ALA A 1 171 ? 12.817 -17.034 -17.119 1.00 89.00 171 ALA A C 1
ATOM 1342 O O . ALA A 1 171 ? 12.272 -18.120 -16.892 1.00 89.00 171 ALA A O 1
ATOM 1343 N N . PRO A 1 172 ? 14.044 -16.756 -16.638 1.00 91.62 172 PRO A N 1
ATOM 1344 C CA . PRO A 1 172 ? 14.730 -17.655 -15.718 1.00 91.62 172 PRO A CA 1
ATOM 1345 C C . PRO A 1 172 ? 13.953 -17.770 -14.403 1.00 91.62 172 PRO A C 1
ATOM 1347 O O . PRO A 1 172 ? 13.247 -16.847 -13.988 1.00 91.62 172 PRO A O 1
ATOM 1350 N N . LYS A 1 173 ? 14.136 -18.877 -13.677 1.00 92.94 173 LYS A N 1
ATOM 1351 C CA . LYS A 1 173 ? 13.604 -18.957 -12.313 1.00 92.94 173 LYS A CA 1
ATOM 1352 C C . LYS A 1 173 ? 14.313 -17.931 -11.443 1.00 92.94 173 LYS A C 1
ATOM 1354 O O . LYS A 1 173 ? 15.539 -17.859 -11.441 1.00 92.94 173 LYS A O 1
ATOM 1359 N N . PHE A 1 174 ? 13.565 -17.209 -10.611 1.00 93.12 174 PHE A N 1
ATOM 1360 C CA . PHE A 1 174 ? 14.141 -16.163 -9.760 1.00 93.12 174 PHE A CA 1
ATOM 1361 C C . PHE A 1 174 ? 15.320 -16.646 -8.902 1.00 93.12 174 PHE A C 1
ATOM 1363 O O . PHE A 1 174 ? 16.304 -15.938 -8.727 1.00 93.12 174 PHE A O 1
ATOM 1370 N N . LYS A 1 175 ? 15.261 -17.889 -8.408 1.00 93.19 175 LYS A N 1
ATOM 1371 C CA . LYS A 1 175 ? 16.325 -18.494 -7.584 1.00 93.19 175 LYS A CA 1
ATOM 1372 C C . LYS A 1 175 ? 17.629 -18.758 -8.341 1.00 93.19 175 LYS A C 1
ATOM 1374 O O . LYS A 1 175 ? 18.660 -18.956 -7.707 1.00 93.19 175 LYS A O 1
ATOM 1379 N N . GLU A 1 176 ? 17.582 -18.793 -9.667 1.00 93.50 176 GLU A N 1
ATOM 1380 C CA . GLU A 1 176 ? 18.744 -18.982 -10.540 1.00 93.50 176 GLU A CA 1
ATOM 1381 C C . GLU A 1 176 ? 19.371 -17.636 -10.934 1.00 93.50 176 GLU A C 1
ATOM 1383 O O . GLU A 1 176 ? 20.524 -17.581 -11.366 1.00 93.50 176 GLU A O 1
ATOM 1388 N N . MET A 1 177 ? 18.645 -16.532 -10.733 1.00 92.81 177 MET A N 1
ATOM 1389 C CA . MET A 1 177 ? 19.124 -15.191 -11.030 1.00 92.81 177 MET A CA 1
ATOM 1390 C C . MET A 1 177 ? 20.081 -14.690 -9.949 1.00 92.81 177 MET A C 1
ATOM 1392 O O . MET A 1 177 ? 19.844 -14.784 -8.744 1.00 92.81 177 MET A O 1
ATOM 1396 N N . ARG A 1 178 ? 21.173 -14.064 -10.388 1.00 91.88 178 ARG A N 1
ATOM 1397 C CA . ARG A 1 178 ? 22.057 -13.317 -9.489 1.00 91.88 178 ARG A CA 1
ATOM 1398 C C . ARG A 1 178 ? 21.393 -12.004 -9.090 1.00 91.88 178 ARG A C 1
ATOM 1400 O O . ARG A 1 178 ? 20.730 -11.378 -9.909 1.00 91.88 178 ARG A O 1
ATOM 1407 N N . ARG A 1 179 ? 21.656 -11.525 -7.868 1.00 85.25 179 ARG A N 1
ATOM 1408 C CA . ARG A 1 179 ? 21.155 -10.219 -7.394 1.00 85.25 179 ARG A CA 1
ATOM 1409 C C . ARG A 1 179 ? 21.515 -9.071 -8.344 1.00 85.25 179 ARG A C 1
ATOM 1411 O O . ARG A 1 179 ? 20.691 -8.201 -8.594 1.00 85.25 179 ARG A O 1
ATOM 1418 N N . VAL A 1 180 ? 22.745 -9.084 -8.856 1.00 88.88 180 VAL A N 1
ATOM 1419 C CA . VAL A 1 180 ? 23.193 -8.203 -9.939 1.00 88.88 180 VAL A CA 1
ATOM 1420 C C . VAL A 1 180 ? 23.269 -9.046 -11.203 1.00 88.88 180 VAL A C 1
ATOM 1422 O O . VAL A 1 180 ? 24.006 -10.032 -11.242 1.00 88.88 180 VAL A O 1
ATOM 1425 N N . ASN A 1 181 ? 22.481 -8.674 -12.203 1.00 92.25 181 ASN A N 1
ATOM 1426 C CA . ASN A 1 181 ? 22.351 -9.389 -13.466 1.00 92.25 181 ASN A CA 1
ATOM 1427 C C . ASN A 1 181 ? 22.008 -8.408 -14.602 1.00 92.25 181 ASN A C 1
ATOM 1429 O O . ASN A 1 181 ? 21.601 -7.269 -14.350 1.00 92.25 181 ASN A O 1
ATOM 1433 N N . ASP A 1 182 ? 22.173 -8.870 -15.834 1.00 93.44 182 ASP A N 1
ATOM 1434 C CA . ASP A 1 182 ? 21.956 -8.148 -17.090 1.00 93.44 182 ASP A CA 1
ATOM 1435 C C . ASP A 1 182 ? 20.634 -8.512 -17.785 1.00 93.44 182 ASP A C 1
ATOM 1437 O O . ASP A 1 182 ? 20.399 -8.069 -18.908 1.00 93.44 182 ASP A O 1
ATOM 1441 N N . HIS A 1 183 ? 19.740 -9.245 -17.107 1.00 94.50 183 HIS A N 1
ATOM 1442 C CA . HIS A 1 183 ? 18.409 -9.542 -17.634 1.00 94.50 183 HIS A CA 1
ATOM 1443 C C . HIS A 1 183 ? 17.612 -8.260 -17.885 1.00 94.50 183 HIS A C 1
ATOM 1445 O O . HIS A 1 183 ? 17.711 -7.262 -17.148 1.00 94.50 183 HIS A O 1
ATOM 1451 N N . SER A 1 184 ? 16.783 -8.315 -18.920 1.00 94.06 184 SER A N 1
ATOM 1452 C CA . SER A 1 184 ? 15.816 -7.278 -19.242 1.00 94.06 184 SER A CA 1
ATOM 1453 C C . SER A 1 184 ? 14.814 -7.088 -18.101 1.00 94.06 184 SER A C 1
ATOM 1455 O O . SER A 1 184 ? 14.594 -7.965 -17.263 1.00 94.06 184 SER A O 1
ATOM 1457 N N . LEU A 1 185 ? 14.183 -5.914 -18.058 1.00 93.19 185 LEU A N 1
ATOM 1458 C CA . LEU A 1 185 ? 13.151 -5.636 -17.060 1.00 93.19 185 LEU A CA 1
ATOM 1459 C C . LEU A 1 185 ? 11.927 -6.550 -17.229 1.00 93.19 185 LEU A C 1
ATOM 1461 O O . LEU A 1 185 ? 11.250 -6.835 -16.250 1.00 93.19 185 LEU A O 1
ATOM 1465 N N . GLU A 1 186 ? 11.665 -7.029 -18.443 1.00 93.88 186 GLU A N 1
ATOM 1466 C CA . GLU A 1 186 ? 10.605 -7.995 -18.737 1.00 93.88 186 GLU A CA 1
ATOM 1467 C C . GLU A 1 186 ? 10.891 -9.355 -18.087 1.00 93.88 186 GLU A C 1
ATOM 1469 O O . GLU A 1 186 ? 10.101 -9.807 -17.259 1.00 93.88 186 GLU A O 1
ATOM 1474 N N . GLU A 1 187 ? 12.065 -9.942 -18.355 1.00 94.38 187 GLU A N 1
ATOM 1475 C CA . GLU A 1 187 ? 12.507 -11.201 -17.733 1.00 94.38 187 GLU A CA 1
ATOM 1476 C C . GLU A 1 187 ? 12.522 -11.096 -16.203 1.00 94.38 187 GLU A C 1
ATOM 1478 O O . GLU A 1 187 ? 12.039 -11.992 -15.512 1.00 94.38 187 GLU A O 1
ATOM 1483 N N . LYS A 1 188 ? 13.036 -9.982 -15.659 1.00 95.00 188 LYS A N 1
ATOM 1484 C CA . LYS A 1 188 ? 13.037 -9.721 -14.210 1.00 95.00 188 LYS A CA 1
ATOM 1485 C C . LYS A 1 188 ? 11.623 -9.657 -13.643 1.00 95.00 188 LYS A C 1
ATOM 1487 O O . LYS A 1 188 ? 11.365 -10.254 -12.601 1.00 95.00 188 LYS A O 1
ATOM 1492 N N . SER A 1 189 ? 10.708 -8.980 -14.339 1.00 94.50 189 SER A N 1
ATOM 1493 C CA . SER A 1 189 ? 9.322 -8.825 -13.892 1.00 94.50 189 SER A CA 1
ATOM 1494 C C . SER A 1 189 ? 8.591 -10.169 -13.870 1.00 94.50 189 SER A C 1
ATOM 1496 O O . SER A 1 189 ? 7.895 -10.465 -12.899 1.00 94.50 189 SER A O 1
ATOM 1498 N N . LEU A 1 190 ? 8.779 -11.003 -14.898 1.00 94.56 190 LEU A N 1
ATOM 1499 C CA . LEU A 1 190 ? 8.215 -12.355 -14.948 1.00 94.56 190 LEU A CA 1
ATOM 1500 C C . LEU A 1 190 ? 8.824 -13.264 -13.874 1.00 94.56 190 LEU A C 1
ATOM 1502 O O . LEU A 1 190 ? 8.090 -13.932 -13.149 1.00 94.56 190 LEU A O 1
ATOM 1506 N N . ALA A 1 191 ? 10.148 -13.245 -13.702 1.00 95.31 191 ALA A N 1
ATOM 1507 C CA . ALA A 1 191 ? 10.813 -14.021 -12.657 1.00 95.31 191 ALA A CA 1
ATOM 1508 C C . ALA A 1 191 ? 10.355 -13.602 -11.247 1.00 95.31 191 ALA A C 1
ATOM 1510 O O . ALA A 1 191 ? 10.138 -14.450 -10.378 1.00 95.31 191 ALA A O 1
ATOM 1511 N N . ALA A 1 192 ? 10.169 -12.299 -11.015 1.00 95.50 192 ALA A N 1
ATOM 1512 C CA . ALA A 1 192 ? 9.631 -11.768 -9.767 1.00 95.50 192 ALA A CA 1
ATOM 1513 C C . ALA A 1 192 ? 8.223 -12.307 -9.477 1.00 95.50 192 ALA A C 1
ATOM 1515 O O . ALA A 1 192 ? 7.977 -12.772 -8.365 1.00 95.50 192 ALA A O 1
ATOM 1516 N N . LEU A 1 193 ? 7.324 -12.308 -10.466 1.00 95.31 193 LEU A N 1
ATOM 1517 C CA . LEU A 1 193 ? 5.989 -12.904 -10.333 1.00 95.31 193 LEU A CA 1
ATOM 1518 C C . LEU A 1 193 ? 6.060 -14.415 -10.065 1.00 95.31 193 LEU A C 1
ATOM 1520 O O . LEU A 1 193 ? 5.371 -14.906 -9.168 1.00 95.31 193 LEU A O 1
ATOM 1524 N N . GLY A 1 194 ? 6.969 -15.125 -10.738 1.00 94.94 194 GLY A N 1
ATOM 1525 C CA . GLY A 1 194 ? 7.199 -16.557 -10.535 1.00 94.94 194 GLY A CA 1
ATOM 1526 C C . GLY A 1 194 ? 7.586 -16.935 -9.098 1.00 94.94 194 GLY A C 1
ATOM 1527 O O . GLY A 1 194 ? 7.305 -18.049 -8.660 1.00 94.94 194 GLY A O 1
ATOM 1528 N N . CYS A 1 195 ? 8.154 -16.011 -8.305 1.00 94.62 195 CYS A N 1
ATOM 1529 C CA . CYS A 1 195 ? 8.366 -16.238 -6.867 1.00 94.62 195 CYS A CA 1
ATOM 1530 C C . CYS A 1 195 ? 7.059 -16.525 -6.127 1.00 94.62 195 CYS A C 1
ATOM 1532 O O . CYS A 1 195 ? 7.021 -17.380 -5.243 1.00 94.62 195 CYS A O 1
ATOM 1534 N N . PHE A 1 196 ? 6.011 -15.773 -6.456 1.00 96.75 196 PHE A N 1
ATOM 1535 C CA . PHE A 1 196 ? 4.715 -15.855 -5.792 1.00 96.75 196 PHE A CA 1
ATOM 1536 C C . PHE A 1 196 ? 3.909 -17.041 -6.315 1.00 96.75 196 PHE A C 1
ATOM 1538 O O . PHE A 1 196 ? 3.250 -17.708 -5.525 1.00 96.75 196 PHE A O 1
ATOM 1545 N N . GLU A 1 197 ? 4.038 -17.380 -7.600 1.00 95.56 197 GLU A N 1
ATOM 1546 C CA . GLU A 1 197 ? 3.484 -18.622 -8.154 1.00 95.56 197 GLU A CA 1
ATOM 1547 C C . GLU A 1 197 ? 4.077 -19.861 -7.470 1.00 95.56 197 GLU A C 1
ATOM 1549 O O . GLU A 1 197 ? 3.336 -20.742 -7.034 1.00 95.56 197 GLU A O 1
ATOM 1554 N N . ASP A 1 198 ? 5.401 -19.898 -7.285 1.00 94.88 198 ASP A N 1
ATOM 1555 C CA . ASP A 1 198 ? 6.087 -20.962 -6.544 1.00 94.88 198 ASP A CA 1
ATOM 1556 C C . ASP A 1 198 ? 5.572 -21.078 -5.098 1.00 94.88 198 ASP A C 1
ATOM 1558 O O . ASP A 1 198 ? 5.458 -22.188 -4.571 1.00 94.88 198 ASP A O 1
ATOM 1562 N N . LEU A 1 199 ? 5.294 -19.950 -4.433 1.00 95.56 199 LEU A N 1
ATOM 1563 C CA . LEU A 1 199 ? 4.743 -19.932 -3.073 1.00 95.56 199 LEU A CA 1
ATOM 1564 C C . LEU A 1 199 ? 3.310 -20.473 -3.041 1.00 95.56 199 LEU A C 1
ATOM 1566 O O . LEU A 1 199 ? 3.025 -21.343 -2.221 1.00 95.56 199 LEU A O 1
ATOM 1570 N N . LEU A 1 200 ? 2.447 -20.032 -3.958 1.00 96.50 200 LEU A N 1
ATOM 1571 C CA . LEU A 1 200 ? 1.061 -20.503 -4.073 1.00 96.50 200 LEU A CA 1
ATOM 1572 C C . LEU A 1 200 ? 0.987 -22.000 -4.401 1.00 96.50 200 LEU A C 1
ATOM 1574 O O . LEU A 1 200 ? 0.191 -22.735 -3.818 1.00 96.50 200 LEU A O 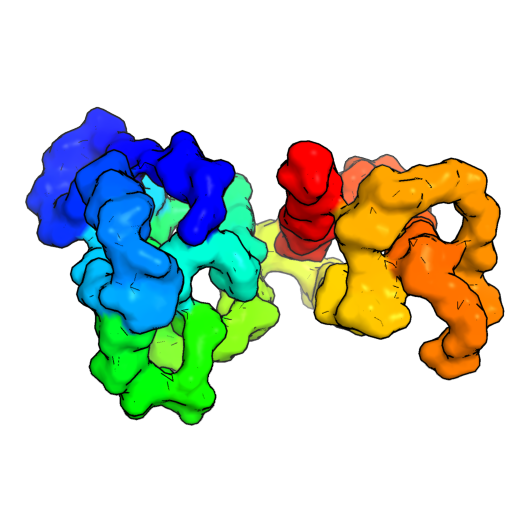1
ATOM 1578 N N . ALA A 1 201 ? 1.850 -22.481 -5.298 1.00 95.44 201 ALA A N 1
ATOM 1579 C CA . ALA A 1 201 ? 1.929 -23.900 -5.633 1.00 95.44 201 ALA A CA 1
ATO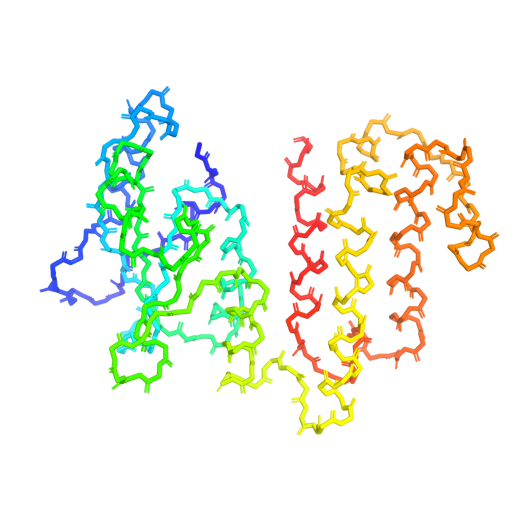M 1580 C C . ALA A 1 201 ? 2.388 -24.751 -4.438 1.00 95.44 201 ALA A C 1
ATOM 1582 O O . ALA A 1 201 ? 1.932 -25.882 -4.271 1.00 95.44 201 ALA A O 1
ATOM 1583 N N . ARG A 1 202 ? 3.289 -24.218 -3.600 1.00 93.12 202 ARG A N 1
ATOM 1584 C CA . ARG A 1 202 ? 3.770 -24.891 -2.383 1.00 93.12 202 ARG A CA 1
ATOM 1585 C C . ARG A 1 202 ? 2.754 -24.876 -1.253 1.00 93.12 202 ARG A C 1
ATOM 1587 O O . ARG A 1 202 ? 2.693 -25.861 -0.523 1.00 93.12 202 ARG A O 1
ATOM 1594 N N . SER A 1 203 ? 2.020 -23.779 -1.072 1.00 92.94 203 SER A N 1
ATOM 1595 C CA . SER A 1 203 ? 1.003 -23.695 -0.024 1.00 92.94 203 SER A CA 1
ATOM 1596 C C . SER A 1 203 ? -0.149 -24.650 -0.320 1.00 92.94 203 SER A C 1
ATOM 1598 O O . SER A 1 203 ? -0.612 -25.346 0.578 1.00 92.94 203 SER A O 1
ATOM 1600 N N . GLY A 1 204 ? -0.589 -24.725 -1.582 1.00 93.62 204 GLY A N 1
ATOM 1601 C CA . GLY A 1 204 ? -1.714 -25.565 -2.002 1.00 93.62 204 GLY A CA 1
ATOM 1602 C C . GLY A 1 204 ? -3.072 -25.102 -1.461 1.00 93.62 204 GLY A C 1
ATOM 1603 O O . GLY A 1 204 ? -4.076 -25.774 -1.680 1.00 93.62 204 GLY A O 1
ATOM 1604 N N . THR A 1 205 ? -3.114 -23.960 -0.771 1.00 96.00 205 THR A N 1
ATOM 1605 C CA . THR A 1 205 ? -4.314 -23.390 -0.138 1.00 96.00 205 THR A CA 1
ATOM 1606 C C . THR A 1 205 ? -4.939 -22.265 -0.958 1.00 96.00 205 THR A C 1
ATOM 1608 O O . THR A 1 205 ? -6.052 -21.839 -0.670 1.00 96.00 205 THR A O 1
ATOM 1611 N N . GLY A 1 206 ? -4.226 -21.775 -1.977 1.00 95.56 206 GLY A N 1
ATOM 1612 C CA . GLY A 1 206 ? -4.604 -20.578 -2.729 1.00 95.56 206 GLY A CA 1
ATOM 1613 C C . GLY A 1 206 ? -4.170 -19.262 -2.074 1.00 95.56 206 GLY A C 1
ATOM 1614 O O . GLY A 1 206 ? -4.374 -18.214 -2.678 1.00 95.56 206 GLY A O 1
ATOM 1615 N N . PHE A 1 207 ? -3.531 -19.311 -0.900 1.00 97.38 207 PHE A N 1
ATOM 1616 C CA . PHE A 1 207 ? -2.954 -18.154 -0.208 1.00 97.38 207 PHE A CA 1
ATOM 1617 C C . PHE A 1 207 ? -1.431 -18.258 -0.149 1.00 97.38 207 PHE A C 1
ATOM 1619 O O . PHE A 1 207 ? -0.867 -19.355 -0.183 1.00 97.38 207 PHE A O 1
ATOM 1626 N N . LEU A 1 208 ? -0.742 -17.120 -0.072 1.00 97.81 208 LEU A N 1
ATOM 1627 C CA . LEU A 1 208 ? 0.723 -17.072 -0.041 1.00 97.81 208 LEU A CA 1
ATOM 1628 C C . LEU A 1 208 ? 1.307 -17.685 1.237 1.00 97.81 208 LEU A C 1
ATOM 1630 O O . LEU A 1 208 ? 2.398 -18.258 1.197 1.00 97.81 208 LEU A O 1
ATOM 1634 N N . VAL A 1 209 ? 0.601 -17.559 2.363 1.00 97.31 209 VAL A N 1
ATOM 1635 C CA . VAL A 1 209 ? 0.992 -18.108 3.667 1.00 97.31 209 VAL A CA 1
ATOM 1636 C C . VAL A 1 209 ? -0.249 -18.628 4.387 1.00 97.31 209 VAL A C 1
ATOM 1638 O O . VAL A 1 209 ? -1.258 -17.936 4.448 1.00 97.31 209 VAL A O 1
ATOM 1641 N N . GLY A 1 210 ? -0.158 -19.827 4.966 1.00 95.00 210 GLY A N 1
ATOM 1642 C CA . GLY A 1 210 ? -1.274 -20.444 5.685 1.00 95.00 210 GLY A CA 1
ATOM 1643 C C . GLY A 1 210 ? -2.424 -20.840 4.756 1.00 95.00 210 GLY A C 1
ATOM 1644 O O . GLY A 1 210 ? -2.208 -21.186 3.593 1.00 95.00 210 GLY A O 1
ATOM 1645 N N . ASP A 1 211 ? -3.644 -20.814 5.284 1.00 95.88 211 ASP A N 1
ATOM 1646 C CA . ASP A 1 211 ? -4.883 -21.226 4.613 1.00 95.88 211 ASP A CA 1
ATOM 1647 C C . ASP A 1 211 ? -5.965 -20.132 4.586 1.00 95.88 211 ASP A C 1
ATOM 1649 O O . ASP A 1 211 ? -7.126 -20.401 4.275 1.00 95.88 211 ASP A O 1
ATOM 1653 N N . SER A 1 212 ? -5.584 -18.891 4.892 1.00 96.31 212 SER A N 1
ATOM 1654 C CA . SER A 1 212 ? -6.483 -17.741 4.945 1.00 96.31 212 SER A CA 1
ATOM 1655 C C . SER A 1 212 ? -5.808 -16.483 4.405 1.00 96.31 212 SER A C 1
ATOM 1657 O O . SER A 1 212 ? -4.586 -16.421 4.275 1.00 96.31 212 SER A O 1
ATOM 1659 N N . ILE A 1 213 ? -6.617 -15.475 4.069 1.00 98.19 213 ILE A N 1
ATOM 1660 C CA . ILE A 1 213 ? -6.117 -14.234 3.483 1.00 98.19 213 ILE A CA 1
ATOM 1661 C C . ILE A 1 213 ? -5.255 -13.449 4.473 1.00 98.19 213 ILE A C 1
ATOM 1663 O O . ILE A 1 213 ? -5.596 -13.269 5.644 1.00 98.19 213 ILE A O 1
ATOM 1667 N N . THR A 1 214 ? -4.148 -12.915 3.973 1.00 98.69 214 THR A N 1
ATOM 1668 C CA . THR A 1 214 ? -3.268 -12.024 4.719 1.00 98.69 214 THR A CA 1
ATOM 1669 C C . THR A 1 214 ? -2.979 -10.754 3.929 1.00 98.69 214 THR A C 1
ATOM 1671 O O . THR A 1 214 ? -3.285 -10.618 2.741 1.00 98.69 214 THR A O 1
ATOM 1674 N N . TYR A 1 215 ? -2.338 -9.786 4.578 1.00 98.62 215 TYR A N 1
ATOM 1675 C CA . TYR A 1 215 ? -1.989 -8.533 3.924 1.00 98.62 215 TYR A CA 1
ATOM 1676 C C . TYR A 1 215 ? -0.978 -8.709 2.769 1.00 98.62 215 TYR A C 1
ATOM 1678 O O . TYR A 1 215 ? -0.878 -7.810 1.936 1.00 98.62 215 TYR A O 1
ATOM 1686 N N . VAL A 1 216 ? -0.247 -9.833 2.669 1.00 98.44 216 VAL A N 1
ATOM 1687 C CA . VAL A 1 216 ? 0.620 -10.093 1.500 1.00 98.44 216 VAL A CA 1
ATOM 1688 C C . VAL A 1 216 ? -0.166 -10.543 0.276 1.00 98.44 216 VAL A C 1
ATOM 1690 O O . VAL A 1 216 ? 0.206 -10.173 -0.837 1.00 98.44 216 VAL A O 1
ATOM 1693 N N . ASP A 1 217 ? -1.278 -11.253 0.463 1.00 98.56 217 ASP A N 1
ATOM 1694 C CA . ASP A 1 217 ? -2.187 -11.609 -0.629 1.00 98.56 217 ASP A CA 1
ATOM 1695 C C . ASP A 1 217 ? -2.824 -10.342 -1.210 1.00 98.56 217 ASP A C 1
ATOM 1697 O O . ASP A 1 217 ? -2.832 -10.141 -2.424 1.00 98.56 217 ASP A O 1
ATOM 1701 N N . LEU A 1 218 ? -3.251 -9.421 -0.338 1.00 98.50 218 LEU A N 1
ATOM 1702 C CA . LEU A 1 218 ? -3.769 -8.107 -0.733 1.00 98.50 218 LEU A CA 1
ATOM 1703 C C . LEU A 1 218 ? -2.703 -7.235 -1.417 1.00 98.50 218 LEU A C 1
ATOM 1705 O O . LEU A 1 218 ? -3.019 -6.482 -2.341 1.00 98.50 218 LEU A O 1
ATOM 1709 N N . ALA A 1 219 ? -1.439 -7.335 -0.993 1.00 97.94 219 ALA A N 1
ATOM 1710 C CA . ALA A 1 219 ? -0.328 -6.628 -1.627 1.00 97.94 219 ALA A CA 1
ATOM 1711 C C . ALA A 1 219 ? -0.091 -7.123 -3.060 1.00 97.94 219 ALA A C 1
ATOM 1713 O O . ALA A 1 219 ? -0.008 -6.309 -3.984 1.00 97.94 219 ALA A O 1
ATOM 1714 N N . LEU A 1 220 ? -0.042 -8.447 -3.252 1.00 97.38 220 LEU A N 1
ATOM 1715 C CA . LEU A 1 220 ? 0.073 -9.061 -4.572 1.00 97.38 220 LEU A CA 1
ATOM 1716 C C . LEU A 1 220 ? -1.139 -8.716 -5.444 1.00 97.38 220 LEU A C 1
ATOM 1718 O O . LEU A 1 220 ? -0.963 -8.265 -6.576 1.00 97.38 220 LEU A O 1
ATOM 1722 N N . PHE A 1 221 ? -2.353 -8.840 -4.900 1.00 96.19 221 PHE A N 1
ATOM 1723 C CA . PHE A 1 221 ? -3.590 -8.449 -5.574 1.00 96.19 221 PHE A CA 1
ATOM 1724 C C . PHE A 1 221 ? -3.536 -7.001 -6.066 1.00 96.19 221 PHE A C 1
ATOM 1726 O O . PHE A 1 221 ? -3.842 -6.752 -7.229 1.00 96.19 221 PHE A O 1
ATOM 1733 N N . ASN A 1 222 ? -3.113 -6.049 -5.227 1.00 94.19 222 ASN A N 1
ATOM 1734 C CA . ASN A 1 222 ? -3.033 -4.646 -5.627 1.00 94.19 222 ASN A CA 1
ATOM 1735 C C . ASN A 1 222 ? -2.079 -4.441 -6.815 1.00 94.19 222 ASN A C 1
ATOM 1737 O O . ASN A 1 222 ? -2.427 -3.751 -7.770 1.00 94.19 222 ASN A O 1
ATOM 1741 N N . THR A 1 223 ? -0.904 -5.073 -6.789 1.00 92.38 223 THR A N 1
ATOM 1742 C CA . THR A 1 223 ? 0.061 -4.991 -7.897 1.00 92.38 223 THR A CA 1
ATOM 1743 C C . THR A 1 223 ? -0.490 -5.597 -9.188 1.00 92.38 223 THR A C 1
ATOM 1745 O O . THR A 1 223 ? -0.339 -5.011 -10.262 1.00 92.38 223 THR A O 1
ATOM 1748 N N . LEU A 1 224 ? -1.148 -6.756 -9.106 1.00 91.94 224 LEU A N 1
ATOM 1749 C CA . LEU A 1 224 ? -1.747 -7.413 -10.272 1.00 91.94 224 LEU A CA 1
ATOM 1750 C C . LEU A 1 224 ? -2.956 -6.637 -10.808 1.00 91.94 224 LEU A C 1
ATOM 1752 O O . LEU A 1 224 ? -3.158 -6.559 -12.019 1.00 91.94 224 LEU A O 1
ATOM 1756 N N . PHE A 1 225 ? -3.730 -6.006 -9.926 1.00 89.62 225 PHE A N 1
ATOM 1757 C CA . PHE A 1 225 ? -4.820 -5.119 -10.312 1.00 89.62 225 PHE A CA 1
ATOM 1758 C C . PHE A 1 225 ? -4.299 -3.889 -11.063 1.00 89.62 225 PHE A C 1
ATOM 1760 O O . PHE A 1 225 ? -4.880 -3.496 -12.072 1.00 89.62 225 PHE A O 1
ATOM 1767 N N . GLU A 1 226 ? -3.180 -3.302 -10.629 1.00 83.88 226 GLU A N 1
ATOM 1768 C CA . GLU A 1 226 ? -2.525 -2.215 -11.366 1.00 83.88 226 GLU A CA 1
ATOM 1769 C C . GLU A 1 226 ? -2.016 -2.661 -12.740 1.00 83.88 226 GLU A C 1
ATOM 1771 O O . GLU A 1 226 ? -2.162 -1.911 -13.701 1.00 83.88 226 GLU A O 1
ATOM 1776 N N . LEU A 1 227 ? -1.473 -3.877 -12.861 1.00 85.00 227 LEU A N 1
ATOM 1777 C CA . LEU A 1 227 ? -1.097 -4.459 -14.154 1.00 85.00 227 LEU A CA 1
ATOM 1778 C C . LEU A 1 227 ? -2.307 -4.595 -15.087 1.00 85.00 227 LEU A C 1
ATOM 1780 O O . LEU A 1 227 ? -2.222 -4.213 -16.253 1.00 85.00 227 LEU A O 1
ATOM 1784 N N . ALA A 1 228 ? -3.441 -5.069 -14.569 1.00 83.88 228 ALA A N 1
ATOM 1785 C CA . ALA A 1 228 ? -4.677 -5.185 -15.336 1.00 83.88 228 ALA A CA 1
ATOM 1786 C C . ALA A 1 228 ? -5.272 -3.817 -15.725 1.00 83.88 228 ALA A C 1
ATOM 1788 O O . ALA A 1 228 ? -5.797 -3.674 -16.824 1.00 83.88 228 ALA A O 1
ATOM 1789 N N . GLU A 1 229 ? -5.187 -2.803 -14.855 1.00 78.19 229 GLU A N 1
ATOM 1790 C CA . GLU A 1 229 ? -5.687 -1.446 -15.135 1.00 78.19 229 GLU A CA 1
ATOM 1791 C C . GLU A 1 229 ? -4.733 -0.580 -15.961 1.00 78.19 229 GLU A C 1
ATOM 1793 O O . GLU A 1 229 ? -5.161 0.421 -16.533 1.00 78.19 229 GLU A O 1
ATOM 1798 N N . ALA A 1 230 ? -3.446 -0.920 -16.031 1.00 60.00 230 ALA A N 1
ATOM 1799 C CA . ALA A 1 230 ? -2.510 -0.247 -16.923 1.00 60.00 230 ALA A CA 1
ATOM 1800 C C . ALA A 1 230 ? -2.859 -0.474 -18.408 1.00 60.00 230 ALA A C 1
ATOM 1802 O O . ALA A 1 230 ? -2.237 0.173 -19.257 1.00 60.00 230 ALA A O 1
ATOM 1803 N N . ALA A 1 231 ? -3.819 -1.368 -18.708 1.00 43.31 231 ALA A N 1
ATOM 1804 C CA . ALA A 1 231 ? -4.394 -1.712 -20.013 1.00 43.31 231 ALA A CA 1
ATOM 1805 C C . ALA A 1 231 ? -5.129 -0.557 -20.718 1.00 43.31 231 ALA A C 1
ATOM 1807 O O . ALA A 1 231 ? -5.981 0.109 -20.097 1.00 43.31 231 ALA A O 1
#

Foldseek 3Di:
DDPVVLVPAQAAPDPPPDVADGSVVVVVLQVVQPDQQSDPDWGKHKGAHDDAPWEKEDEPDCPLCVLLVVLCVVLSHIHIYTHAGNVNLVVVQVVDPNSDDTKIACLVVPGDIDHDSVVSNLSSQVVSVQQDDDPVLNVLSVVLVVLCCLALVDPQQADLLCCLVDDDDDADALVVDDPDDDDDSNSSHVNSVVVQVVQCVVQVLNESTDNDHHSSRVSVVVSVVVSVVSD

InterPro domains:
  IPR004045 Glutathione S-transferase, N-terminal [PF02798] (56-126)
  IPR004045 Glutathione S-transferase, N-terminal [PS50404] (52-132)
  IPR004046 Glutathione S-transferase, C-terminal [PF14497] (184-225)
  IPR010987 Glutathione S-transferase, C-terminal-like [PS50405] (134-231)
  IPR036249 Thioredoxin-like superfamily [SSF52833] (52-129)
  IPR036282 Glutathione S-transferase, C-terminal domain superfamily [SSF47616] (126-225)
  IPR040079 Glutathione transferase family [SFLDS00019] (56-224)
  IPR050213 Glutathione S-transferase superfamily [PTHR11571] (54-224)